Protein AF-A0A7X2BQW2-F1 (afdb_monomer_lite)

Foldseek 3Di:
DKDDDLDPCQLPPAQAPVLLVVLQVVCCVVVVVCPNDDFQWFDWFWDWDADPNFIFTATWFKAKAGCNLPQFLSLVRHDHRGIMIDTGQLQRQLVVCCVVVVAVDSLRSLVVVVVVVQVVLALSDPPDPDDDDQAQADAAPPQPPVDPDRPPRRDPRTDPVWHKGLFARRTHHHRDSRHDGHHNVGVVGDIAGEHQEPQRDPDADDPPRLNHRRNPGHTDDPVCSRPGPHDMWRNDSDNDTDD

Radius of gyration: 18.28 Å; chains: 1; bounding box: 50×40×47 Å

Secondary structure (DSSP, 8-state):
-EEEE--HHHHH--SSHHHHHHHHHHHHHH-GGGPSP-TTEE-EEEEEEEETTEEEEEEEEEEEEEGGGTTSTTGGGB-SSSEEEEEE-HHHHHHHHHHTTSSSSHHHHHHHHHHHHHHHS-STT-SSTTS--SSS--B-TT-----SS--TTSPSSB-TT---BSS-TTBSS-HHHHHS---TT-TTSPPB----S--S--PPPPTTSTTTTSSS-EEE-GGGTT------EE--SSSS-B-

Structure (mmCIF, N/CA/C/O backbone):
data_AF-A0A7X2BQW2-F1
#
_entry.id   AF-A0A7X2BQW2-F1
#
loop_
_atom_site.group_PDB
_atom_site.id
_atom_site.type_symbol
_atom_site.label_atom_id
_atom_site.label_alt_id
_atom_site.label_comp_id
_atom_site.label_asym_id
_atom_site.label_entity_id
_atom_site.label_seq_id
_atom_site.pdbx_PDB_ins_code
_atom_site.Cartn_x
_atom_site.Cartn_y
_atom_site.Cartn_z
_atom_site.occupancy
_atom_site.B_iso_or_equiv
_atom_site.auth_seq_id
_atom_site.auth_comp_id
_atom_site.auth_asym_id
_atom_site.auth_atom_id
_atom_site.pdbx_PDB_model_num
ATOM 1 N N . MET A 1 1 ? -1.895 -9.100 5.182 1.00 86.06 1 MET A N 1
ATOM 2 C CA . MET A 1 1 ? -1.854 -10.377 4.427 1.00 86.06 1 MET A CA 1
ATOM 3 C C . MET A 1 1 ? -0.733 -10.311 3.398 1.00 86.06 1 MET A C 1
ATOM 5 O O . MET A 1 1 ? -0.430 -9.216 2.946 1.00 86.06 1 MET A O 1
ATOM 9 N N . LEU A 1 2 ? -0.111 -11.441 3.049 1.00 90.12 2 LEU A N 1
ATOM 10 C CA . LEU A 1 2 ? 0.937 -11.516 2.026 1.00 90.12 2 LEU A CA 1
ATOM 11 C C . LEU A 1 2 ? 0.641 -12.671 1.060 1.00 90.12 2 LEU A C 1
ATOM 13 O O . LEU A 1 2 ? 0.401 -13.788 1.515 1.00 90.12 2 LEU A O 1
ATOM 17 N N . TYR A 1 3 ? 0.715 -12.420 -0.247 1.00 91.75 3 TYR A N 1
ATOM 18 C CA . TYR A 1 3 ? 0.723 -13.463 -1.276 1.00 91.75 3 TYR A CA 1
ATOM 19 C C . TYR A 1 3 ? 2.130 -13.602 -1.838 1.00 91.75 3 TYR A C 1
ATOM 21 O O . TYR A 1 3 ? 2.670 -12.635 -2.368 1.00 91.75 3 TYR A O 1
ATOM 29 N N . PHE A 1 4 ? 2.717 -14.793 -1.728 1.00 92.69 4 PHE A N 1
ATOM 30 C CA . PHE A 1 4 ? 4.066 -15.079 -2.212 1.00 92.69 4 PHE A CA 1
ATOM 31 C C . PHE A 1 4 ? 4.018 -15.804 -3.556 1.00 92.69 4 PHE A C 1
ATOM 33 O O . PHE A 1 4 ? 3.418 -16.871 -3.675 1.00 92.69 4 PHE A O 1
ATOM 40 N N . PHE A 1 5 ? 4.726 -15.269 -4.545 1.00 91.25 5 PHE A N 1
ATOM 41 C CA . PHE A 1 5 ? 4.897 -15.870 -5.863 1.00 91.25 5 PHE A CA 1
ATOM 42 C C . PHE A 1 5 ? 6.362 -16.254 -6.059 1.00 91.25 5 PHE A C 1
ATOM 44 O O . PHE A 1 5 ? 7.140 -15.540 -6.696 1.00 91.25 5 PHE A O 1
ATOM 51 N N . ASN A 1 6 ? 6.736 -17.409 -5.510 1.00 84.81 6 ASN A N 1
ATOM 52 C CA . ASN A 1 6 ? 8.063 -17.991 -5.702 1.00 84.81 6 ASN A CA 1
ATOM 53 C C . ASN A 1 6 ? 8.123 -18.747 -7.039 1.00 84.81 6 ASN A C 1
ATOM 55 O O . ASN A 1 6 ? 8.118 -19.976 -7.097 1.00 84.81 6 ASN A O 1
ATOM 59 N N . ILE A 1 7 ? 8.077 -17.989 -8.132 1.00 82.81 7 ILE A N 1
ATOM 60 C CA . ILE A 1 7 ? 8.086 -18.510 -9.498 1.00 82.81 7 ILE A CA 1
ATOM 61 C C . ILE A 1 7 ? 9.433 -18.153 -10.111 1.00 82.81 7 ILE A C 1
ATOM 63 O O . ILE A 1 7 ? 9.734 -16.973 -10.261 1.00 82.81 7 ILE A O 1
ATOM 67 N N . GLY A 1 8 ? 10.209 -19.157 -10.535 1.00 83.56 8 GLY A N 1
ATOM 68 C CA . GLY A 1 8 ? 11.558 -18.943 -11.080 1.00 83.56 8 GLY A CA 1
ATOM 69 C C . GLY A 1 8 ? 11.609 -17.895 -12.197 1.00 83.56 8 GLY A C 1
ATOM 70 O O . GLY A 1 8 ? 12.481 -17.039 -12.201 1.00 83.56 8 GLY A O 1
ATOM 71 N N . LYS A 1 9 ? 10.596 -17.866 -13.076 1.00 84.50 9 LYS A N 1
ATOM 72 C CA . LYS A 1 9 ? 10.492 -16.845 -14.131 1.00 84.50 9 LYS A CA 1
ATOM 73 C C . LYS A 1 9 ? 10.449 -15.409 -13.594 1.00 84.50 9 LYS A C 1
ATOM 75 O O . LYS A 1 9 ? 10.972 -14.531 -14.257 1.00 84.50 9 LYS A O 1
ATOM 80 N N . LEU A 1 10 ? 9.839 -15.156 -12.435 1.00 86.44 10 LEU A N 1
ATOM 81 C CA . LEU A 1 10 ? 9.737 -13.811 -11.846 1.00 86.44 10 LEU A CA 1
ATOM 82 C C . LEU A 1 10 ? 11.025 -13.343 -11.169 1.00 86.44 10 LEU A C 1
ATOM 84 O O . LEU A 1 10 ? 11.164 -12.153 -10.901 1.00 86.44 10 LEU A O 1
ATOM 88 N N . ILE A 1 11 ? 11.945 -14.264 -10.881 1.00 87.12 11 ILE A N 1
ATOM 89 C CA . ILE A 1 11 ? 13.248 -13.930 -10.303 1.00 87.12 11 ILE A CA 1
ATOM 90 C C . ILE A 1 11 ? 14.092 -13.189 -11.345 1.00 87.12 11 ILE A C 1
ATOM 92 O O . ILE A 1 11 ? 14.701 -12.170 -11.025 1.00 87.12 11 ILE A O 1
ATOM 96 N N . ASP A 1 12 ? 14.049 -13.661 -12.593 1.00 83.31 12 ASP A N 1
ATOM 97 C CA . ASP A 1 12 ? 14.925 -13.194 -13.671 1.00 83.31 12 ASP A CA 1
ATOM 98 C C . ASP A 1 12 ? 14.225 -12.284 -14.696 1.00 83.31 12 ASP A C 1
ATOM 100 O O . ASP A 1 12 ? 14.882 -11.781 -15.605 1.00 83.31 12 ASP A O 1
ATOM 104 N N . LEU A 1 13 ? 12.903 -12.077 -14.602 1.00 87.00 13 LEU A N 1
ATOM 105 C CA . LEU A 1 13 ? 12.141 -11.295 -15.586 1.00 87.00 13 LEU A CA 1
ATOM 106 C C . LEU A 1 13 ? 12.411 -9.790 -15.423 1.00 87.00 13 LEU A C 1
ATOM 108 O O . LEU A 1 13 ? 11.872 -9.184 -14.491 1.00 87.00 13 LEU A O 1
ATOM 112 N N . PRO A 1 14 ? 13.185 -9.147 -16.319 1.00 89.25 14 PRO A N 1
ATOM 113 C CA . PRO A 1 14 ? 13.490 -7.732 -16.177 1.00 89.25 14 PRO A CA 1
ATOM 114 C C . PRO A 1 14 ? 12.219 -6.878 -16.300 1.00 89.25 14 PRO A C 1
ATOM 116 O O . PRO A 1 14 ? 11.212 -7.336 -16.866 1.00 89.25 14 PRO A O 1
ATOM 119 N N . PRO A 1 15 ? 12.269 -5.618 -15.831 1.00 91.88 15 PRO A N 1
ATOM 120 C CA . PRO A 1 15 ? 11.246 -4.632 -16.142 1.00 91.88 15 PRO A CA 1
ATOM 121 C C . PRO A 1 15 ? 10.896 -4.651 -17.635 1.00 91.88 15 PRO A C 1
ATOM 123 O O . PRO A 1 15 ? 11.780 -4.553 -18.489 1.00 91.88 15 PRO A O 1
ATOM 126 N N . SER A 1 16 ? 9.621 -4.889 -17.940 1.00 94.50 16 SER A N 1
ATOM 127 C CA . SER A 1 16 ? 9.135 -5.142 -19.300 1.00 94.50 16 SER A CA 1
ATOM 128 C C . SER A 1 16 ? 7.611 -5.063 -19.374 1.00 94.50 16 SER A C 1
ATOM 130 O O . SER A 1 16 ? 6.922 -5.148 -18.356 1.00 94.50 16 SER A O 1
ATOM 132 N N . ASP A 1 17 ? 7.072 -4.982 -20.593 1.00 95.94 17 ASP A N 1
ATOM 133 C CA . ASP A 1 17 ? 5.627 -5.091 -20.832 1.00 95.94 17 ASP A CA 1
ATOM 134 C C . ASP A 1 17 ? 5.066 -6.402 -20.261 1.00 95.94 17 ASP A C 1
ATOM 136 O O . ASP A 1 17 ? 4.038 -6.408 -19.588 1.00 95.94 17 ASP A O 1
ATOM 140 N N . SER A 1 18 ? 5.792 -7.507 -20.452 1.00 94.06 18 SER A N 1
ATOM 141 C CA . SER A 1 18 ? 5.423 -8.820 -19.921 1.00 94.06 18 SER A CA 1
ATOM 142 C C . SER A 1 18 ? 5.321 -8.832 -18.396 1.00 94.06 18 SER A C 1
ATOM 144 O O . SER A 1 18 ? 4.433 -9.487 -17.858 1.00 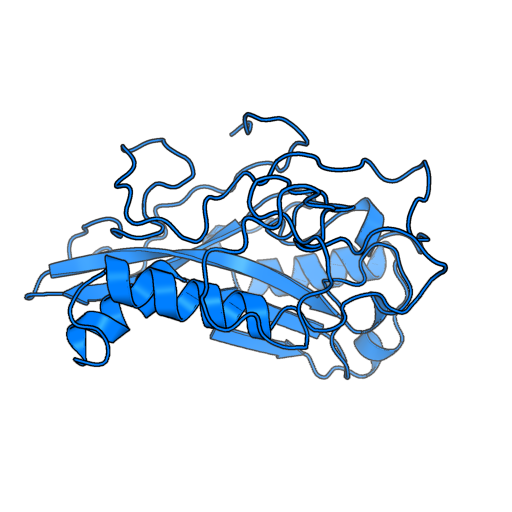94.06 18 SER A O 1
ATOM 146 N N . LEU A 1 19 ? 6.203 -8.118 -17.687 1.00 94.12 19 LEU A N 1
ATOM 147 C CA . LEU A 1 19 ? 6.150 -8.037 -16.225 1.00 94.12 19 LEU A CA 1
ATOM 148 C C . LEU A 1 19 ? 4.884 -7.308 -15.756 1.00 94.12 19 LEU A C 1
ATOM 150 O O . LEU A 1 19 ? 4.213 -7.784 -14.841 1.00 94.12 19 LEU A O 1
ATOM 154 N N . VAL A 1 20 ? 4.520 -6.207 -16.426 1.00 96.25 20 VAL A N 1
ATOM 155 C CA . VAL A 1 20 ? 3.273 -5.473 -16.152 1.00 96.25 20 VAL A CA 1
ATOM 156 C C . VAL A 1 20 ? 2.059 -6.376 -16.351 1.00 96.25 20 VAL A C 1
ATOM 158 O O . VAL A 1 20 ? 1.199 -6.444 -15.473 1.00 96.25 20 VAL A O 1
ATOM 161 N N . GLU A 1 21 ? 2.000 -7.112 -17.461 1.00 95.88 21 GLU A N 1
ATOM 162 C CA . GLU A 1 21 ? 0.877 -8.010 -17.744 1.00 95.88 21 GLU A CA 1
ATOM 163 C C . GLU A 1 21 ? 0.785 -9.164 -16.739 1.00 95.88 21 GLU A C 1
ATOM 165 O O . GLU A 1 21 ? -0.310 -9.525 -16.309 1.00 95.88 21 GLU A O 1
ATOM 170 N N . VAL A 1 22 ? 1.919 -9.704 -16.284 1.00 94.25 22 VAL A N 1
ATOM 171 C CA . VAL A 1 22 ? 1.931 -10.721 -15.224 1.00 94.25 22 VAL A CA 1
ATOM 172 C C . VAL A 1 22 ? 1.412 -10.152 -13.901 1.00 94.25 22 VAL A C 1
ATOM 174 O O . VAL A 1 22 ? 0.598 -10.797 -13.238 1.00 94.25 22 VAL A O 1
ATOM 177 N N . PHE A 1 23 ? 1.825 -8.942 -13.519 1.00 95.06 23 PHE A N 1
ATOM 178 C CA . PHE A 1 23 ? 1.347 -8.312 -12.283 1.00 95.06 23 PHE A CA 1
ATOM 179 C C . PHE A 1 23 ? -0.140 -7.966 -12.358 1.00 95.06 23 PHE A C 1
ATOM 181 O O . PHE A 1 23 ? -0.868 -8.199 -11.389 1.00 95.06 23 PHE A O 1
ATOM 188 N N . LYS A 1 24 ? -0.618 -7.487 -13.514 1.00 96.44 24 LYS A N 1
ATOM 189 C CA . LYS A 1 24 ? -2.051 -7.301 -13.777 1.00 96.44 24 LYS A CA 1
ATOM 190 C C . LYS A 1 24 ? -2.807 -8.619 -13.692 1.00 96.44 24 LYS A C 1
ATOM 192 O O . LYS A 1 24 ? -3.863 -8.667 -13.076 1.00 96.44 24 LYS A O 1
ATOM 197 N N . GLY A 1 25 ? -2.254 -9.689 -14.259 1.00 95.25 25 GLY A N 1
ATOM 198 C CA . GLY A 1 25 ? -2.820 -11.033 -14.204 1.00 95.25 25 GLY A CA 1
ATOM 199 C C . GLY A 1 25 ? -3.018 -11.523 -12.769 1.00 95.25 25 GLY A C 1
ATOM 200 O O . GLY A 1 25 ? -4.133 -11.886 -12.405 1.00 95.25 25 GLY A O 1
ATOM 201 N N . PHE A 1 26 ? -1.978 -11.469 -11.928 1.00 94.50 26 PHE A N 1
ATOM 202 C CA . PHE A 1 26 ? -2.108 -11.837 -10.511 1.00 94.50 26 PHE A CA 1
ATOM 203 C C . PHE A 1 26 ? -3.101 -10.949 -9.765 1.00 94.50 26 PHE A C 1
ATOM 205 O O . PHE A 1 26 ? -3.926 -11.457 -9.009 1.00 94.50 26 PHE A O 1
ATOM 212 N N . SER A 1 27 ? -3.051 -9.640 -10.006 1.00 95.25 27 SER A N 1
ATOM 213 C CA . SER A 1 27 ? -3.950 -8.684 -9.361 1.00 95.25 27 SER A CA 1
ATOM 214 C C . SER A 1 27 ? -5.410 -8.920 -9.756 1.00 95.25 27 SER A C 1
ATOM 216 O O . SER A 1 27 ? -6.259 -8.948 -8.882 1.00 95.25 27 SER A O 1
ATOM 218 N N . ASN A 1 28 ? -5.711 -9.186 -11.030 1.00 95.75 28 ASN A N 1
ATOM 219 C CA . ASN A 1 28 ? -7.069 -9.504 -11.492 1.00 95.75 28 ASN A CA 1
ATOM 220 C C . ASN A 1 28 ? -7.603 -10.820 -10.911 1.00 95.75 28 ASN A C 1
ATOM 222 O O . ASN A 1 28 ? -8.806 -10.956 -10.708 1.00 95.75 28 ASN A O 1
ATOM 226 N N . LEU A 1 29 ? -6.722 -11.801 -10.680 1.00 93.62 29 LEU A N 1
ATOM 227 C CA . LEU A 1 29 ? -7.102 -13.085 -10.088 1.00 93.62 29 LEU A CA 1
ATOM 228 C C . LEU A 1 29 ? -7.426 -12.962 -8.597 1.00 93.62 29 LEU A C 1
ATOM 230 O O . LEU A 1 29 ? -8.334 -13.635 -8.121 1.00 93.62 29 LEU A O 1
ATOM 234 N N . ILE A 1 30 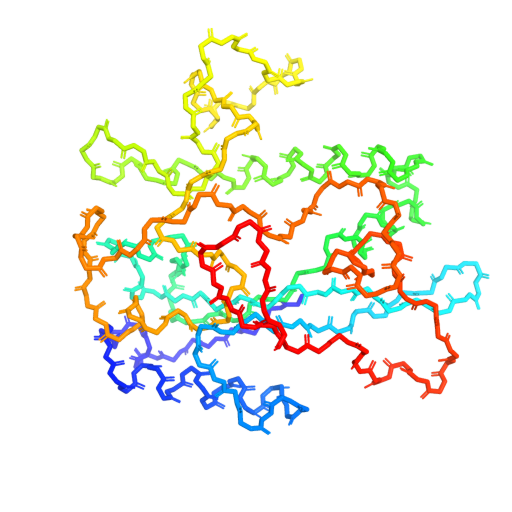? -6.667 -12.143 -7.867 1.00 92.31 30 ILE A N 1
ATOM 235 C CA . ILE A 1 30 ? -6.817 -11.992 -6.413 1.00 92.31 30 ILE A CA 1
ATOM 236 C C . ILE A 1 30 ? -7.878 -10.944 -6.075 1.00 92.31 30 ILE A C 1
ATOM 238 O O . ILE A 1 30 ? -8.675 -11.157 -5.169 1.00 92.31 30 ILE A O 1
ATOM 242 N N . PHE A 1 31 ? -7.903 -9.841 -6.818 1.00 91.62 31 PHE A N 1
ATOM 243 C CA . PHE A 1 31 ? -8.770 -8.687 -6.602 1.00 91.62 31 PHE A CA 1
ATOM 244 C C . PHE A 1 31 ? -9.820 -8.607 -7.708 1.00 91.62 31 PHE A C 1
ATOM 246 O O . PHE A 1 31 ? -9.855 -7.676 -8.515 1.00 91.62 31 PHE A O 1
ATOM 253 N N . ASN A 1 32 ? -10.658 -9.639 -7.778 1.00 89.06 32 ASN A N 1
ATOM 254 C CA . ASN A 1 32 ? -11.674 -9.783 -8.818 1.00 89.06 32 ASN A CA 1
ATOM 255 C C . ASN A 1 32 ? -12.669 -8.607 -8.856 1.00 89.06 32 ASN A C 1
ATOM 257 O O . ASN A 1 32 ? -13.130 -8.254 -9.938 1.00 89.06 32 ASN A O 1
ATOM 261 N N . GLU A 1 33 ? -12.954 -7.970 -7.717 1.00 89.44 33 GLU A N 1
ATOM 262 C CA . GLU A 1 33 ? -13.817 -6.781 -7.616 1.00 89.44 33 GLU A CA 1
ATOM 263 C C . GLU A 1 33 ? -13.266 -5.569 -8.379 1.00 89.44 33 GLU A C 1
ATOM 265 O O . GLU A 1 33 ? -14.022 -4.706 -8.823 1.00 89.44 33 GLU A O 1
ATOM 270 N N . TYR A 1 34 ? -11.948 -5.522 -8.570 1.00 91.06 34 TYR A N 1
ATOM 271 C CA . TYR A 1 34 ? -11.254 -4.450 -9.275 1.00 91.06 34 TYR A CA 1
ATOM 272 C C . TYR A 1 34 ? -10.850 -4.815 -10.698 1.00 91.06 34 TYR A C 1
ATOM 274 O O . TYR A 1 34 ? -10.283 -3.978 -11.404 1.00 91.06 34 TYR A O 1
ATOM 282 N N . ALA A 1 35 ? -11.114 -6.047 -11.133 1.00 92.25 35 ALA A N 1
ATOM 283 C CA . ALA A 1 35 ? -10.743 -6.484 -12.463 1.00 92.25 35 ALA A CA 1
ATOM 284 C C . ALA A 1 35 ? -11.589 -5.753 -13.535 1.00 92.25 35 ALA A C 1
ATOM 286 O O . ALA A 1 35 ? -12.818 -5.740 -13.444 1.00 92.25 35 ALA A O 1
ATOM 287 N N . PRO A 1 36 ? -10.972 -5.193 -14.595 1.00 95.31 36 PRO A N 1
ATOM 288 C CA . PRO A 1 36 ? -9.537 -5.186 -14.871 1.00 95.31 36 PRO A CA 1
ATOM 289 C C . PRO A 1 36 ? -8.777 -4.090 -14.104 1.00 95.31 36 PRO A C 1
ATOM 291 O O . PRO A 1 36 ? -9.104 -2.904 -14.194 1.00 95.31 36 PRO A O 1
ATOM 294 N N . VAL A 1 37 ? -7.681 -4.475 -13.442 1.00 95.38 37 VAL A N 1
ATOM 295 C CA . VAL A 1 37 ? -6.785 -3.522 -12.789 1.00 95.38 37 VAL A CA 1
ATOM 296 C C . VAL A 1 37 ? -5.978 -2.713 -13.807 1.00 95.38 37 VAL A C 1
ATOM 298 O O . VAL A 1 37 ? -5.567 -3.202 -14.866 1.00 95.38 37 VAL A O 1
ATOM 301 N N . ASN A 1 38 ? -5.695 -1.465 -13.452 1.00 95.56 38 ASN A N 1
ATOM 302 C CA . ASN A 1 38 ? -4.892 -0.536 -14.233 1.00 95.56 38 ASN A CA 1
ATOM 303 C C . ASN A 1 38 ? -3.579 -0.213 -13.516 1.00 95.56 38 ASN A C 1
ATOM 305 O O . ASN A 1 38 ? -3.445 -0.379 -12.304 1.00 95.56 38 ASN A O 1
ATOM 309 N N . THR A 1 39 ? -2.588 0.228 -14.285 1.00 94.31 39 THR A N 1
ATOM 310 C CA . THR A 1 39 ? -1.337 0.751 -13.731 1.00 94.31 39 THR A CA 1
ATOM 311 C C . THR A 1 39 ? -1.541 2.165 -13.200 1.00 94.31 39 THR A C 1
ATOM 313 O O . THR A 1 39 ? -2.494 2.842 -13.583 1.00 94.31 39 THR A O 1
ATOM 316 N N . ASP A 1 40 ? -0.646 2.610 -12.319 1.00 91.50 40 ASP A N 1
ATOM 317 C CA . ASP A 1 40 ? -0.692 3.945 -11.707 1.00 91.50 40 ASP A CA 1
ATOM 318 C C . ASP A 1 40 ? -1.998 4.228 -10.937 1.00 91.50 40 ASP A C 1
ATOM 320 O O . ASP A 1 40 ? -2.443 5.368 -10.808 1.00 91.50 40 ASP A O 1
ATOM 324 N N . VAL A 1 41 ? -2.620 3.172 -10.406 1.00 91.88 41 VAL A N 1
ATOM 325 C CA . VAL A 1 41 ? -3.822 3.231 -9.567 1.00 91.88 41 VAL A CA 1
ATOM 326 C C . VAL A 1 41 ? -3.514 2.649 -8.191 1.00 91.88 41 VAL A C 1
ATOM 328 O O . VAL A 1 41 ? -2.833 1.628 -8.055 1.00 91.88 41 VAL A O 1
ATOM 331 N N . ILE A 1 42 ? -4.007 3.333 -7.167 1.00 90.69 42 ILE A N 1
ATOM 332 C CA . ILE A 1 42 ? -4.016 2.907 -5.775 1.00 90.69 42 ILE A CA 1
ATOM 333 C C . ILE A 1 42 ? -5.266 2.052 -5.578 1.00 90.69 42 ILE A C 1
ATOM 335 O O . ILE A 1 42 ? -6.388 2.525 -5.765 1.00 90.69 42 ILE A O 1
ATOM 339 N N . TYR A 1 43 ? -5.051 0.795 -5.209 1.00 92.69 43 TYR A N 1
ATOM 340 C CA . TYR A 1 43 ? -6.105 -0.141 -4.833 1.00 92.69 43 TYR A CA 1
ATOM 341 C C . TYR A 1 43 ? -5.986 -0.442 -3.343 1.00 92.69 43 TYR A C 1
ATOM 343 O O . TYR A 1 43 ? -4.880 -0.495 -2.797 1.00 92.69 43 TYR A O 1
ATOM 351 N N . THR A 1 44 ? -7.122 -0.652 -2.689 1.00 93.25 44 THR A N 1
ATOM 352 C CA . THR A 1 44 ? -7.172 -0.940 -1.256 1.00 93.25 44 THR A CA 1
ATOM 353 C C . THR A 1 44 ? -8.103 -2.099 -0.984 1.00 93.25 44 THR A C 1
ATOM 355 O O . THR A 1 44 ? -9.167 -2.138 -1.569 1.00 93.25 44 THR A O 1
ATOM 358 N N . GLU A 1 45 ? -7.756 -2.996 -0.073 1.00 93.44 45 GLU A N 1
ATOM 359 C CA . GLU A 1 45 ? -8.682 -4.010 0.434 1.00 93.44 45 GLU A CA 1
ATOM 360 C C . GLU A 1 45 ? -9.459 -3.520 1.659 1.00 93.44 45 GLU A C 1
ATOM 362 O O . GLU A 1 45 ? -9.057 -2.564 2.331 1.00 93.44 45 GLU A O 1
ATOM 367 N N . ALA A 1 46 ? -10.549 -4.219 1.978 1.00 94.38 46 ALA A N 1
ATOM 368 C CA . ALA A 1 46 ? -11.294 -4.048 3.218 1.00 94.38 46 ALA A CA 1
ATOM 369 C C . ALA A 1 46 ? -10.902 -5.130 4.238 1.00 94.38 46 ALA A C 1
ATOM 371 O O . ALA A 1 46 ? -11.144 -6.319 4.044 1.00 94.38 46 ALA A O 1
ATOM 372 N N . ALA A 1 47 ? -10.289 -4.721 5.350 1.00 95.19 47 ALA A N 1
ATOM 373 C CA . ALA A 1 47 ? -9.901 -5.608 6.442 1.00 95.19 47 ALA A CA 1
ATOM 374 C C . ALA A 1 47 ? -10.936 -5.541 7.583 1.00 95.19 47 ALA A C 1
ATOM 376 O O . ALA A 1 47 ? -11.019 -4.511 8.259 1.00 95.19 47 ALA A O 1
ATOM 377 N N . PRO A 1 48 ? -11.717 -6.606 7.839 1.00 96.12 48 PRO A N 1
ATOM 378 C CA . PRO A 1 48 ? -12.727 -6.595 8.890 1.00 96.12 48 PRO A CA 1
ATOM 379 C C . PRO A 1 48 ? -12.110 -6.710 10.291 1.00 96.12 48 PRO A C 1
ATOM 381 O O . PRO A 1 48 ? -11.207 -7.516 10.532 1.00 96.12 48 PRO A O 1
ATOM 384 N N . LEU A 1 49 ? -12.641 -5.943 11.242 1.00 95.88 49 LEU A N 1
ATOM 385 C CA . LEU A 1 49 ? -12.364 -6.064 12.673 1.00 95.88 49 LEU A CA 1
ATOM 386 C C . LEU A 1 49 ? -13.657 -5.860 13.462 1.00 95.88 49 LEU A C 1
ATOM 388 O O . LEU A 1 49 ? -14.408 -4.923 13.199 1.00 95.88 49 LEU A O 1
ATOM 392 N N . ILE A 1 50 ? -13.903 -6.723 14.446 1.00 94.88 50 ILE A N 1
ATOM 393 C CA . ILE A 1 50 ? -15.012 -6.549 15.386 1.00 94.88 50 ILE A CA 1
ATOM 394 C C . ILE A 1 50 ? -14.488 -5.825 16.626 1.00 94.88 50 ILE A C 1
ATOM 396 O O . ILE A 1 50 ? -13.522 -6.277 17.245 1.00 94.88 50 ILE A O 1
ATOM 400 N N . GLN A 1 51 ? -15.137 -4.724 16.996 1.00 91.19 51 GLN A N 1
ATOM 401 C CA . GLN A 1 51 ? -14.855 -3.956 18.209 1.00 91.19 51 GLN A CA 1
ATOM 402 C C . GLN A 1 51 ? -16.163 -3.693 18.947 1.00 91.19 51 GLN A C 1
ATOM 404 O O . GLN A 1 51 ? -17.125 -3.222 18.343 1.00 91.19 51 GLN A O 1
ATOM 409 N N . ASP A 1 52 ? -16.224 -4.045 20.232 1.00 89.44 52 ASP A N 1
ATOM 410 C CA . ASP A 1 52 ? -17.418 -3.877 21.076 1.00 89.44 52 ASP A CA 1
ATOM 411 C C . ASP A 1 52 ? -18.716 -4.404 20.430 1.00 89.44 52 ASP A C 1
ATOM 413 O O . ASP A 1 52 ? -19.786 -3.801 20.520 1.00 89.44 52 ASP A O 1
ATOM 417 N N . GLY A 1 53 ? -18.611 -5.537 19.725 1.00 91.12 53 GLY A N 1
ATOM 418 C CA . GLY A 1 53 ? -19.731 -6.179 19.032 1.00 91.12 53 GLY A CA 1
ATOM 419 C C . GLY A 1 53 ? -20.158 -5.516 17.717 1.00 91.12 53 GLY A C 1
ATOM 420 O O . GLY A 1 53 ? -21.144 -5.948 17.131 1.00 91.12 53 GLY A O 1
ATOM 421 N N . LYS A 1 54 ? -19.435 -4.499 17.234 1.00 94.56 54 LYS A N 1
ATOM 422 C CA . LYS A 1 54 ? -19.672 -3.839 15.942 1.00 94.56 54 LYS A CA 1
ATOM 423 C C . LYS A 1 54 ? -18.596 -4.216 14.934 1.00 94.56 54 LYS A C 1
ATOM 425 O O . LYS A 1 54 ? -17.422 -4.309 15.289 1.00 94.56 54 LYS A O 1
ATOM 430 N N . LEU A 1 55 ? -18.993 -4.415 13.680 1.00 96.44 55 LEU A N 1
ATOM 431 C CA . LEU A 1 55 ? -18.078 -4.690 12.579 1.00 96.44 55 LEU A CA 1
ATOM 432 C C . LEU A 1 55 ? -17.600 -3.384 11.933 1.00 96.44 55 LEU A C 1
ATOM 434 O O . LEU A 1 55 ? -18.398 -2.525 11.555 1.00 96.44 55 LEU A O 1
ATOM 438 N N . PHE A 1 56 ? -16.288 -3.275 11.763 1.00 96.50 56 PHE A N 1
ATOM 439 C CA . PHE A 1 56 ? -15.633 -2.191 11.047 1.00 96.50 56 PHE A CA 1
ATOM 440 C C . PHE A 1 56 ? -14.785 -2.755 9.911 1.00 96.50 56 PHE A C 1
ATOM 442 O O . PHE A 1 56 ? -14.057 -3.731 10.095 1.00 96.50 56 PHE A O 1
ATOM 449 N N . LEU A 1 57 ? -14.847 -2.114 8.747 1.00 96.50 57 LEU A N 1
ATOM 450 C CA . LEU A 1 57 ? -13.969 -2.392 7.614 1.00 96.50 57 LEU A CA 1
ATOM 451 C C . LEU A 1 57 ? -12.862 -1.349 7.557 1.00 96.50 57 LEU A C 1
ATOM 453 O O . LEU A 1 57 ? -13.118 -0.166 7.345 1.00 96.50 57 LEU A O 1
ATOM 457 N N . TYR A 1 58 ? -11.624 -1.779 7.741 1.00 95.19 58 TYR A N 1
ATOM 458 C CA . TYR A 1 58 ? -10.463 -0.908 7.663 1.00 95.19 58 TYR A CA 1
ATOM 459 C C . TYR A 1 58 ? -9.881 -0.920 6.263 1.00 95.19 58 TYR A C 1
ATOM 461 O O . TYR A 1 58 ? -9.715 -1.978 5.656 1.00 95.19 58 TYR A O 1
ATOM 469 N N . LYS A 1 59 ? -9.514 0.260 5.772 1.00 93.56 59 LYS A N 1
ATOM 470 C CA . LYS A 1 59 ? -8.800 0.398 4.509 1.00 93.56 59 LYS A CA 1
ATOM 471 C C . LYS A 1 59 ? -7.421 -0.250 4.637 1.00 93.56 59 LYS A C 1
ATOM 473 O O . LYS A 1 59 ? -6.704 -0.046 5.623 1.00 93.56 59 LYS A O 1
ATOM 478 N N . ALA A 1 60 ? -7.065 -1.069 3.658 1.00 92.69 60 ALA A N 1
ATOM 479 C CA . ALA A 1 60 ? -5.809 -1.798 3.621 1.00 92.69 60 ALA A CA 1
ATOM 480 C C . ALA A 1 60 ? -5.082 -1.507 2.306 1.00 92.69 60 ALA A C 1
ATOM 482 O O . ALA A 1 60 ? -5.563 -1.880 1.242 1.00 92.69 60 ALA A O 1
ATOM 483 N N . GLY A 1 61 ? -3.927 -0.846 2.363 1.00 90.50 61 GLY A N 1
ATOM 484 C CA . GLY A 1 61 ? -3.123 -0.566 1.173 1.00 90.50 61 GLY A CA 1
ATOM 485 C C . GLY A 1 61 ? -2.603 -1.855 0.541 1.00 90.50 61 GLY A C 1
ATOM 486 O O . GLY A 1 61 ? -2.181 -2.766 1.259 1.00 90.50 61 GLY A O 1
ATOM 487 N N . ILE A 1 62 ? -2.642 -1.931 -0.791 1.00 91.88 62 ILE A N 1
ATOM 488 C CA . ILE A 1 62 ? -2.140 -3.071 -1.559 1.00 91.88 62 ILE A CA 1
ATOM 489 C C . ILE A 1 62 ? -0.890 -2.637 -2.325 1.00 91.88 62 ILE A C 1
ATOM 491 O O . ILE A 1 62 ? -0.934 -1.733 -3.156 1.00 91.88 62 ILE A O 1
ATOM 495 N N . ASN A 1 63 ? 0.228 -3.319 -2.096 1.00 88.25 63 ASN A N 1
ATOM 496 C CA . ASN A 1 63 ? 1.502 -3.005 -2.734 1.00 88.25 63 ASN A CA 1
ATOM 497 C C . ASN A 1 63 ? 2.106 -4.259 -3.365 1.00 88.25 63 ASN A C 1
ATOM 499 O O . ASN A 1 63 ? 2.131 -5.329 -2.754 1.00 88.25 63 ASN A O 1
ATOM 503 N N . PHE A 1 64 ? 2.660 -4.110 -4.564 1.00 91.44 64 PHE A N 1
ATOM 504 C CA . PHE A 1 64 ? 3.397 -5.172 -5.239 1.00 91.44 64 PHE A CA 1
ATOM 505 C C . PHE A 1 64 ? 4.906 -4.998 -5.017 1.00 91.44 64 PHE A C 1
ATOM 507 O O . PHE A 1 64 ? 5.443 -3.926 -5.288 1.00 91.44 64 PHE A O 1
ATOM 514 N N . PHE A 1 65 ? 5.587 -6.047 -4.562 1.00 90.94 65 PHE A N 1
ATOM 515 C CA . PHE A 1 65 ? 7.036 -6.131 -4.365 1.00 90.94 65 PHE A CA 1
ATOM 516 C C . PHE A 1 65 ? 7.626 -7.207 -5.279 1.00 90.94 65 PHE A C 1
ATOM 518 O O . PHE A 1 65 ? 6.990 -8.232 -5.517 1.00 90.94 65 PHE A O 1
ATOM 525 N N . HIS A 1 66 ? 8.837 -7.007 -5.795 1.00 91.75 66 HIS A N 1
ATOM 526 C CA . HIS A 1 66 ? 9.472 -7.957 -6.709 1.00 91.75 66 HIS A CA 1
ATOM 527 C C . HIS A 1 66 ? 11.003 -7.868 -6.722 1.00 91.75 66 HIS A C 1
ATOM 529 O O . HIS A 1 66 ? 11.595 -6.826 -6.441 1.00 91.75 66 HIS A O 1
ATOM 535 N N . THR A 1 67 ? 11.663 -8.972 -7.074 1.00 89.94 67 THR A N 1
ATOM 536 C CA . THR A 1 67 ? 13.133 -9.072 -7.124 1.00 89.94 67 THR A CA 1
ATOM 537 C C . THR A 1 67 ? 13.746 -8.107 -8.123 1.00 89.94 67 THR A C 1
ATOM 539 O O . THR A 1 67 ? 14.768 -7.487 -7.835 1.00 89.94 67 THR A O 1
ATOM 542 N N . THR A 1 68 ? 13.087 -7.894 -9.256 1.00 87.81 68 THR A N 1
ATOM 543 C CA . THR A 1 68 ? 13.634 -7.082 -10.350 1.00 87.81 68 THR A CA 1
ATOM 544 C C . THR A 1 68 ? 13.587 -5.576 -10.093 1.00 87.81 68 THR A C 1
ATOM 546 O O . THR A 1 68 ? 14.121 -4.804 -10.880 1.00 87.81 68 THR A O 1
ATOM 549 N N . ALA A 1 69 ? 13.023 -5.148 -8.958 1.00 87.19 69 ALA A N 1
ATOM 550 C CA . ALA A 1 69 ? 13.127 -3.773 -8.481 1.00 87.19 69 ALA A CA 1
ATOM 551 C C . ALA A 1 69 ? 14.524 -3.455 -7.910 1.00 87.19 69 ALA A C 1
ATOM 553 O O . ALA A 1 69 ? 14.884 -2.288 -7.734 1.00 87.19 69 ALA A O 1
ATOM 554 N N . HIS A 1 70 ? 15.319 -4.480 -7.589 1.00 83.94 70 HIS A N 1
ATOM 555 C CA . HIS A 1 70 ? 16.653 -4.317 -7.027 1.00 83.94 70 HIS A CA 1
ATOM 556 C C . HIS A 1 70 ? 17.576 -3.524 -7.966 1.00 83.94 70 HIS A C 1
ATOM 558 O O . HIS A 1 70 ? 17.597 -3.764 -9.167 1.00 83.94 70 HIS A O 1
ATOM 564 N N . HIS A 1 71 ? 18.339 -2.577 -7.406 1.00 78.19 71 HIS A N 1
ATOM 565 C CA . HIS A 1 71 ? 19.215 -1.658 -8.148 1.00 78.19 71 HIS A CA 1
ATOM 566 C C . HIS A 1 71 ? 18.523 -0.768 -9.198 1.00 78.19 71 HIS A C 1
ATOM 568 O O . HIS A 1 71 ? 19.204 -0.183 -10.032 1.00 78.19 71 HIS A O 1
ATOM 574 N N . THR A 1 72 ? 17.201 -0.597 -9.126 1.00 82.50 72 THR A N 1
ATOM 575 C CA . THR A 1 72 ? 16.454 0.341 -9.978 1.00 82.50 72 THR A CA 1
ATOM 576 C C . THR A 1 72 ? 15.907 1.515 -9.165 1.00 82.50 72 THR A C 1
ATOM 578 O O . THR A 1 72 ? 15.908 1.508 -7.931 1.00 82.50 72 THR A O 1
ATOM 581 N N . ALA A 1 73 ? 15.335 2.510 -9.835 1.00 81.06 73 ALA A N 1
ATOM 582 C CA . ALA A 1 73 ? 14.574 3.571 -9.184 1.00 81.06 73 ALA A CA 1
ATOM 583 C C . ALA A 1 73 ? 13.361 3.068 -8.378 1.00 81.06 73 ALA A C 1
ATOM 585 O O . ALA A 1 73 ? 12.886 3.791 -7.504 1.00 81.06 73 ALA A O 1
ATOM 586 N N . ASN A 1 74 ? 12.903 1.834 -8.629 1.00 82.75 74 ASN A N 1
ATOM 587 C CA . ASN A 1 74 ? 11.807 1.165 -7.929 1.00 82.75 74 ASN A CA 1
ATOM 588 C C . ASN A 1 74 ? 12.261 0.388 -6.674 1.00 82.75 74 ASN A C 1
ATOM 590 O O . ASN A 1 74 ? 11.519 -0.434 -6.142 1.00 82.75 74 ASN A O 1
ATOM 594 N N . HIS A 1 75 ? 13.496 0.592 -6.209 1.00 79.31 75 HIS A N 1
ATOM 595 C CA . HIS A 1 75 ? 14.129 -0.233 -5.174 1.00 79.31 75 HIS A CA 1
ATOM 596 C C . HIS A 1 75 ? 13.364 -0.359 -3.849 1.00 79.31 75 HIS A C 1
ATOM 598 O O . HIS A 1 75 ? 13.615 -1.325 -3.126 1.00 79.31 75 HIS A O 1
ATOM 604 N N . ASP A 1 76 ? 12.438 0.540 -3.512 1.00 77.50 76 ASP A N 1
ATOM 605 C CA . ASP A 1 76 ? 11.568 0.396 -2.333 1.00 77.50 76 ASP A CA 1
ATOM 606 C C . ASP A 1 76 ? 10.643 -0.823 -2.420 1.00 77.50 76 ASP A C 1
ATOM 608 O O . ASP A 1 76 ? 10.233 -1.366 -1.398 1.00 77.50 76 ASP A O 1
ATOM 612 N N . ARG A 1 77 ? 10.379 -1.315 -3.635 1.00 84.69 77 ARG A N 1
ATOM 613 C CA . ARG A 1 77 ? 9.576 -2.515 -3.893 1.00 84.69 77 ARG A CA 1
ATOM 614 C C . ARG A 1 77 ? 10.399 -3.797 -3.967 1.00 84.69 77 ARG A C 1
ATOM 616 O O . ARG A 1 77 ? 9.873 -4.845 -4.332 1.00 84.69 77 ARG A O 1
ATOM 623 N N . ARG A 1 78 ? 11.696 -3.751 -3.654 1.00 85.44 78 ARG A N 1
ATOM 624 C CA . ARG A 1 78 ? 12.572 -4.923 -3.787 1.00 85.44 78 ARG A CA 1
ATOM 625 C C . ARG A 1 78 ? 12.230 -6.006 -2.765 1.00 85.44 78 ARG A C 1
ATOM 627 O O . ARG A 1 78 ? 12.107 -5.734 -1.574 1.00 85.44 78 ARG A O 1
ATOM 634 N N . VAL A 1 79 ? 12.188 -7.253 -3.222 1.00 86.81 79 VAL A N 1
ATOM 635 C CA . VAL A 1 79 ? 12.124 -8.429 -2.345 1.00 86.81 79 VAL A CA 1
ATOM 636 C C . VAL A 1 79 ? 12.824 -9.618 -3.006 1.00 86.81 79 VAL A C 1
ATOM 638 O O . VAL A 1 79 ? 12.703 -9.771 -4.220 1.00 86.81 79 VAL A O 1
ATOM 641 N N . PRO A 1 80 ? 13.599 -10.447 -2.285 1.00 84.94 80 PRO A N 1
ATOM 642 C CA . PRO A 1 80 ? 14.286 -11.577 -2.904 1.00 84.94 80 PRO A CA 1
ATOM 643 C C . PRO A 1 80 ? 13.317 -12.714 -3.269 1.00 84.94 80 PRO A C 1
ATOM 645 O O . PRO A 1 80 ? 12.322 -12.931 -2.581 1.00 84.94 80 PRO A O 1
ATOM 648 N N . GLY A 1 81 ? 13.653 -13.4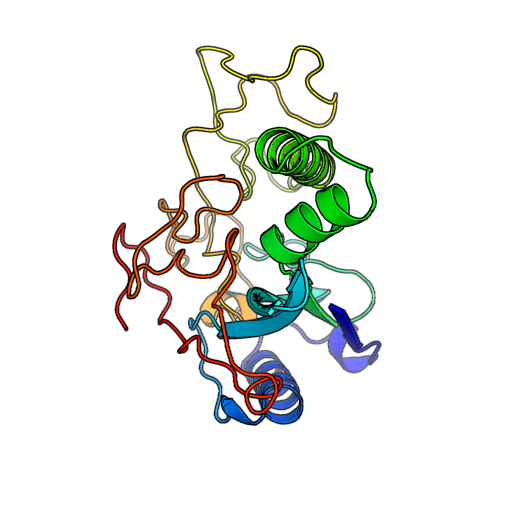85 -4.308 1.00 86.38 81 GLY A N 1
ATOM 649 C CA . GLY A 1 81 ? 13.009 -14.773 -4.599 1.00 86.38 81 GLY A CA 1
ATOM 650 C C . GLY A 1 81 ? 11.670 -14.716 -5.343 1.00 86.38 81 GLY A C 1
ATOM 651 O O . GLY A 1 81 ? 10.863 -15.628 -5.193 1.00 86.38 81 GLY A O 1
ATOM 652 N N . GLY A 1 82 ? 11.420 -13.679 -6.146 1.00 91.50 82 GLY A N 1
ATOM 653 C CA . GLY A 1 82 ? 10.244 -13.574 -7.011 1.00 91.50 82 GLY A CA 1
ATOM 654 C C . GLY A 1 82 ? 9.429 -12.319 -6.728 1.00 91.50 82 GLY A C 1
ATOM 655 O O . GLY A 1 82 ? 9.952 -11.209 -6.811 1.00 91.50 82 GLY A O 1
ATOM 656 N N . ALA A 1 83 ? 8.142 -12.491 -6.427 1.00 92.69 83 ALA A N 1
ATOM 657 C CA . ALA A 1 83 ? 7.205 -11.395 -6.201 1.00 92.69 83 ALA A CA 1
ATOM 658 C C . ALA A 1 83 ? 6.312 -11.621 -4.980 1.00 92.69 83 ALA A C 1
ATOM 660 O O . ALA A 1 83 ? 5.989 -12.760 -4.643 1.00 92.69 83 ALA A O 1
ATOM 661 N N . ILE A 1 84 ? 5.877 -10.530 -4.350 1.00 93.50 84 ILE A N 1
ATOM 662 C CA . ILE A 1 84 ? 4.939 -10.528 -3.229 1.00 93.50 84 ILE A CA 1
ATOM 663 C C . ILE A 1 84 ? 3.885 -9.445 -3.436 1.00 93.50 84 ILE A C 1
ATOM 665 O O . ILE A 1 84 ? 4.222 -8.306 -3.742 1.00 93.50 84 ILE A O 1
ATOM 669 N N . ILE A 1 85 ? 2.619 -9.774 -3.188 1.00 93.56 85 ILE A N 1
ATOM 670 C CA . ILE A 1 85 ? 1.598 -8.758 -2.914 1.00 93.56 85 ILE A CA 1
ATOM 671 C C . ILE A 1 85 ? 1.468 -8.625 -1.402 1.00 93.56 85 ILE A C 1
ATOM 673 O O . ILE A 1 85 ? 1.178 -9.603 -0.711 1.00 93.56 85 ILE A O 1
ATOM 677 N N . SER A 1 86 ? 1.678 -7.413 -0.902 1.00 91.81 86 SER A N 1
ATOM 678 C CA . SER A 1 86 ? 1.433 -7.046 0.486 1.00 91.81 86 SER A CA 1
ATOM 679 C C . SER A 1 86 ? 0.111 -6.315 0.602 1.00 91.81 86 SER A C 1
ATOM 681 O O . SER A 1 86 ? -0.155 -5.401 -0.172 1.00 91.81 86 SER A O 1
ATOM 683 N N . ILE A 1 87 ? -0.694 -6.707 1.585 1.00 92.94 87 ILE A N 1
ATOM 684 C CA . ILE A 1 87 ? -1.922 -6.014 1.965 1.00 92.94 87 ILE A CA 1
ATOM 685 C C . ILE A 1 87 ? -1.783 -5.596 3.418 1.00 92.94 87 ILE A C 1
ATOM 687 O O . ILE A 1 87 ? -1.752 -6.453 4.313 1.00 92.94 87 ILE A O 1
ATOM 691 N N . ASN A 1 88 ? -1.674 -4.292 3.641 1.00 89.62 88 ASN A N 1
ATOM 692 C CA . ASN A 1 88 ? -1.354 -3.715 4.936 1.00 89.62 88 ASN A CA 1
ATOM 693 C C . ASN A 1 88 ? -2.458 -2.764 5.406 1.00 89.62 88 ASN A C 1
ATOM 695 O O . ASN A 1 88 ? -2.714 -1.740 4.779 1.00 89.62 88 ASN A O 1
ATOM 699 N N . SER A 1 89 ? -3.078 -3.086 6.542 1.00 92.44 89 SER A N 1
ATOM 700 C CA . SER A 1 89 ? -4.035 -2.208 7.215 1.00 92.44 89 SER A CA 1
ATOM 701 C C . SER A 1 89 ? -3.476 -1.776 8.565 1.00 92.44 89 SER A C 1
ATOM 703 O O . SER A 1 89 ? -3.585 -2.477 9.572 1.00 92.44 89 SER A O 1
ATOM 705 N N . VAL A 1 90 ? -2.834 -0.610 8.568 1.00 90.06 90 VAL A N 1
ATOM 706 C CA . VAL A 1 90 ? -2.173 -0.053 9.755 1.00 90.06 90 VAL A CA 1
ATOM 707 C C . VAL A 1 90 ? -3.164 0.272 10.869 1.00 90.06 90 VAL A C 1
ATOM 709 O O . VAL A 1 90 ? -2.888 -0.023 12.028 1.00 90.06 90 VAL A O 1
ATOM 712 N N . GLY A 1 91 ? -4.342 0.803 10.535 1.00 93.06 91 GLY A N 1
ATOM 713 C CA . GLY A 1 91 ? -5.363 1.099 11.531 1.00 93.06 91 GLY A CA 1
ATOM 714 C C . GLY A 1 91 ? -6.046 -0.137 12.082 1.00 93.06 91 GLY A C 1
ATOM 715 O O . GLY A 1 91 ? -6.315 -0.175 13.280 1.00 93.06 91 GLY A O 1
ATOM 716 N N . HIS A 1 92 ? -6.258 -1.170 11.258 1.00 94.94 92 HIS A N 1
ATOM 717 C CA . HIS A 1 92 ? -6.726 -2.472 11.746 1.00 94.94 92 HIS A CA 1
ATOM 718 C C . HIS A 1 92 ? -5.766 -3.019 12.799 1.00 94.94 92 HIS A C 1
ATOM 720 O O . HIS A 1 92 ? -6.179 -3.353 13.907 1.00 94.94 92 HIS A O 1
ATOM 726 N N . TYR A 1 93 ? -4.468 -3.022 12.483 1.00 94.56 93 TYR A N 1
ATOM 727 C CA . TYR A 1 93 ? -3.439 -3.474 13.409 1.00 94.56 93 TYR A CA 1
ATOM 728 C C . TYR A 1 93 ? -3.398 -2.622 14.687 1.00 94.56 93 TYR A C 1
ATOM 730 O O . TYR A 1 93 ? -3.369 -3.186 15.779 1.00 94.56 93 TYR A O 1
ATOM 738 N N . ALA A 1 94 ? -3.474 -1.290 14.573 1.00 94.69 94 ALA A N 1
ATOM 739 C CA . ALA A 1 94 ? -3.495 -0.373 15.716 1.00 94.69 94 ALA A CA 1
ATOM 740 C C . ALA A 1 94 ? -4.672 -0.650 16.661 1.00 94.69 94 ALA A C 1
ATOM 742 O O . ALA A 1 94 ? -4.493 -0.804 17.866 1.00 94.69 94 ALA A O 1
ATOM 743 N N . ASN A 1 95 ? -5.872 -0.777 16.102 1.00 95.38 95 ASN A N 1
ATOM 744 C CA . ASN A 1 95 ? -7.083 -1.059 16.863 1.00 95.38 95 ASN A CA 1
ATOM 745 C C . ASN A 1 95 ? -7.057 -2.455 17.484 1.00 95.38 95 ASN A C 1
ATOM 747 O O . ASN A 1 95 ? -7.448 -2.635 18.634 1.00 95.38 95 ASN A O 1
ATOM 751 N N . ASN A 1 96 ? -6.524 -3.443 16.765 1.00 95.69 96 ASN A N 1
ATOM 752 C CA . ASN A 1 96 ? -6.336 -4.770 17.324 1.00 95.69 96 ASN A CA 1
ATOM 753 C C . ASN A 1 96 ? -5.305 -4.770 18.470 1.00 95.69 96 ASN A C 1
ATOM 755 O O . ASN A 1 96 ? -5.499 -5.487 19.445 1.00 95.69 96 ASN A O 1
ATOM 759 N N . MET A 1 97 ? -4.245 -3.949 18.416 1.00 95.69 97 MET A N 1
ATOM 760 C CA . MET A 1 97 ? -3.316 -3.795 19.546 1.00 95.69 97 MET A CA 1
ATOM 761 C C . MET A 1 97 ? -4.027 -3.289 20.805 1.00 95.69 97 MET A C 1
ATOM 763 O O . MET A 1 97 ? -3.785 -3.832 21.881 1.00 95.69 97 MET A O 1
ATOM 767 N N . VAL A 1 98 ? -4.917 -2.301 20.671 1.00 95.69 98 VAL A N 1
ATOM 768 C CA . VAL A 1 98 ? -5.723 -1.790 21.793 1.00 95.69 98 VAL A CA 1
ATOM 769 C C . VAL A 1 98 ? -6.661 -2.877 22.320 1.00 95.69 98 VAL A C 1
ATOM 771 O O . VAL A 1 98 ? -6.646 -3.176 23.510 1.00 95.69 98 VAL A O 1
ATOM 774 N N . ASN A 1 99 ? -7.402 -3.552 21.435 1.00 94.56 99 ASN A N 1
ATOM 775 C CA . ASN A 1 99 ? -8.340 -4.617 21.815 1.00 94.56 99 ASN A CA 1
ATOM 776 C C . ASN A 1 99 ? -7.675 -5.771 22.582 1.00 94.56 99 ASN A C 1
ATOM 778 O O . ASN A 1 99 ? -8.295 -6.382 23.448 1.00 94.56 99 ASN A O 1
ATOM 782 N N . GLN A 1 100 ? -6.426 -6.097 22.240 1.00 95.44 100 GLN A N 1
ATOM 783 C CA . GLN A 1 100 ? -5.657 -7.164 22.885 1.00 95.44 100 GLN A CA 1
ATOM 784 C C . GLN A 1 100 ? -4.872 -6.680 24.120 1.00 95.44 100 GLN A C 1
ATOM 786 O O . GLN A 1 100 ? -4.167 -7.473 24.741 1.00 95.44 100 GLN A O 1
ATOM 791 N N . GLY A 1 101 ? -4.962 -5.394 24.481 1.00 95.75 101 GLY A N 1
ATOM 792 C CA . GLY A 1 101 ? -4.256 -4.814 25.628 1.00 95.75 101 GLY A CA 1
ATOM 793 C C . GLY A 1 101 ? -2.750 -4.612 25.418 1.00 95.75 101 GLY A C 1
ATOM 794 O O . GLY A 1 101 ? -2.011 -4.476 26.390 1.00 95.75 101 GLY A O 1
ATOM 795 N N . PHE A 1 102 ? -2.272 -4.595 24.168 1.00 95.94 102 PHE A N 1
ATOM 796 C CA . PHE A 1 102 ? -0.874 -4.281 23.831 1.00 95.94 102 PHE A CA 1
ATOM 797 C C . PHE A 1 102 ? -0.586 -2.774 23.757 1.00 95.94 102 PHE A C 1
ATOM 799 O O . PHE A 1 102 ? 0.577 -2.378 23.685 1.00 95.94 102 PHE A O 1
ATOM 806 N N . ALA A 1 103 ? -1.628 -1.945 23.744 1.00 95.81 103 ALA A N 1
ATOM 807 C CA . ALA A 1 103 ? -1.569 -0.493 23.863 1.00 95.81 103 ALA A CA 1
ATOM 808 C C . ALA A 1 103 ? -2.772 -0.022 24.693 1.00 95.81 103 ALA A C 1
ATOM 810 O O . ALA A 1 103 ? -3.837 -0.635 24.617 1.00 95.81 103 ALA A O 1
ATOM 811 N N . ASN A 1 104 ? -2.613 1.048 25.474 1.00 95.38 104 ASN A N 1
ATOM 812 C CA . ASN A 1 104 ? -3.695 1.576 26.311 1.00 95.38 104 ASN A CA 1
ATOM 813 C C . ASN A 1 104 ? -4.772 2.281 25.477 1.00 95.38 104 ASN A C 1
ATOM 815 O O . ASN A 1 104 ? -5.951 2.242 25.819 1.00 95.38 104 ASN A O 1
ATOM 819 N N . ASP A 1 105 ? -4.359 2.926 24.388 1.00 94.75 105 ASP A N 1
ATOM 820 C CA . ASP A 1 105 ? -5.222 3.674 23.484 1.00 94.75 105 ASP A CA 1
ATOM 821 C C . ASP A 1 105 ? -4.646 3.716 22.058 1.00 94.75 105 ASP A C 1
ATOM 823 O O . ASP A 1 105 ? -3.551 3.211 21.770 1.00 94.75 105 ASP A O 1
ATOM 827 N N . LEU A 1 106 ? -5.420 4.300 21.137 1.00 92.12 106 LEU A N 1
ATOM 828 C CA . LEU A 1 106 ? -5.035 4.399 19.734 1.00 92.12 106 LEU A CA 1
ATOM 829 C C . LEU A 1 106 ? -3.809 5.305 19.539 1.00 92.12 106 LEU A C 1
ATOM 831 O O . LEU A 1 106 ? -2.982 5.003 18.684 1.00 92.12 106 LEU A O 1
ATOM 835 N N . ASP A 1 107 ? -3.647 6.365 20.336 1.00 91.81 107 ASP A N 1
ATOM 836 C CA . ASP A 1 107 ? -2.490 7.266 20.240 1.00 91.81 107 ASP A CA 1
ATOM 837 C C . ASP A 1 107 ? -1.184 6.523 20.563 1.00 91.81 107 ASP A C 1
ATOM 839 O O . ASP A 1 107 ? -0.176 6.675 19.864 1.00 91.81 107 ASP A O 1
ATOM 843 N N . GLU A 1 108 ? -1.185 5.687 21.601 1.00 92.25 108 GLU A N 1
ATOM 844 C CA . GLU A 1 108 ? -0.061 4.815 21.931 1.00 92.25 108 GLU A CA 1
ATOM 845 C C . GLU A 1 108 ? 0.181 3.768 20.837 1.00 92.25 108 GLU A C 1
ATOM 847 O O . GLU A 1 108 ? 1.329 3.554 20.427 1.00 92.25 108 GLU A O 1
ATOM 852 N N . ALA A 1 109 ? -0.880 3.143 20.317 1.00 93.31 109 ALA A N 1
ATOM 853 C CA . ALA A 1 109 ? -0.768 2.173 19.230 1.00 93.31 109 ALA A CA 1
ATOM 854 C C . ALA A 1 109 ? -0.142 2.798 17.969 1.00 93.31 109 ALA A C 1
ATOM 856 O O . ALA A 1 109 ? 0.791 2.226 17.400 1.00 93.31 109 ALA A O 1
ATOM 857 N N . VAL A 1 110 ? -0.576 4.000 17.570 1.00 88.88 110 VAL A N 1
ATOM 858 C CA . VAL A 1 110 ? -0.009 4.732 16.427 1.00 88.88 110 VAL A CA 1
ATOM 859 C C . VAL A 1 110 ? 1.471 5.033 16.645 1.00 88.88 110 VAL A C 1
ATOM 861 O O . VAL A 1 110 ? 2.271 4.746 15.757 1.00 88.88 110 VAL A O 1
ATOM 864 N N . LYS A 1 111 ? 1.875 5.519 17.825 1.00 84.31 111 LYS A N 1
ATOM 865 C CA . LYS A 1 111 ? 3.298 5.764 18.142 1.00 84.31 111 LYS A CA 1
ATOM 866 C C . LYS A 1 111 ? 4.139 4.490 18.061 1.00 84.31 111 LYS A C 1
ATOM 868 O O . LYS A 1 111 ? 5.272 4.511 17.573 1.00 84.31 111 LYS A O 1
ATOM 873 N N . ASN A 1 112 ? 3.597 3.364 18.524 1.00 85.94 112 ASN A N 1
ATOM 874 C CA . ASN A 1 112 ? 4.264 2.067 18.433 1.00 85.94 112 ASN A CA 1
ATOM 875 C C . ASN A 1 112 ? 4.445 1.620 16.978 1.00 85.94 112 ASN A C 1
ATOM 877 O O . ASN A 1 112 ? 5.529 1.163 16.611 1.00 85.94 112 ASN A O 1
ATOM 881 N N . ILE A 1 113 ? 3.418 1.792 16.147 1.00 85.75 113 ILE A N 1
ATOM 882 C CA . ILE A 1 113 ? 3.466 1.455 14.723 1.00 85.75 113 ILE A CA 1
ATOM 883 C C . ILE A 1 113 ? 4.410 2.390 13.965 1.00 85.75 113 ILE A C 1
ATOM 885 O O . ILE A 1 113 ? 5.207 1.900 13.172 1.00 85.75 113 ILE A O 1
ATOM 889 N N . GLN A 1 114 ? 4.395 3.698 14.235 1.00 79.50 114 GLN A N 1
ATOM 890 C CA . GLN A 1 114 ? 5.356 4.655 13.671 1.00 79.50 114 GLN A CA 1
ATOM 891 C C . GLN A 1 114 ? 6.792 4.215 13.957 1.00 79.50 114 GLN A C 1
ATOM 893 O O . GLN A 1 114 ? 7.618 4.144 13.049 1.00 79.50 114 GLN A O 1
ATOM 898 N N . ARG A 1 115 ? 7.078 3.823 15.206 1.00 75.38 115 ARG A N 1
ATOM 899 C CA . ARG A 1 115 ? 8.389 3.291 15.588 1.00 75.38 115 ARG A CA 1
ATOM 900 C C . ARG A 1 115 ? 8.753 2.030 14.799 1.00 75.38 115 ARG A C 1
ATOM 902 O O . ARG A 1 115 ? 9.885 1.931 14.333 1.00 75.38 115 ARG A O 1
ATOM 909 N N . LEU A 1 116 ? 7.823 1.083 14.641 1.00 78.06 116 LEU A N 1
ATOM 910 C CA . LEU A 1 116 ? 8.045 -0.126 13.834 1.00 78.06 116 LEU A CA 1
ATOM 911 C C . LEU A 1 116 ? 8.301 0.219 12.364 1.00 78.06 116 LEU A C 1
ATOM 913 O O . LEU A 1 116 ? 9.250 -0.293 11.774 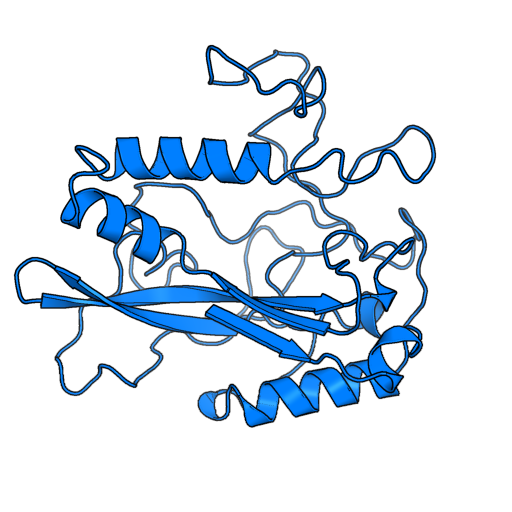1.00 78.06 116 LEU A O 1
ATOM 917 N N . ALA A 1 117 ? 7.500 1.119 11.792 1.00 76.00 117 ALA A N 1
ATOM 918 C CA . ALA A 1 117 ? 7.666 1.592 10.428 1.00 76.00 117 ALA A CA 1
ATOM 919 C C . ALA A 1 117 ? 9.065 2.186 10.248 1.00 76.00 117 ALA A C 1
ATOM 921 O O . ALA A 1 117 ? 9.779 1.778 9.339 1.00 76.00 117 ALA A O 1
ATOM 922 N N . TRP A 1 118 ? 9.529 3.035 11.165 1.00 68.94 118 TRP A N 1
ATOM 923 C CA . TRP A 1 118 ? 10.870 3.616 11.079 1.00 68.94 118 TRP A CA 1
ATOM 924 C C . TRP A 1 118 ? 12.012 2.630 11.281 1.00 68.94 118 TRP A C 1
ATOM 926 O O . TRP A 1 118 ? 13.073 2.805 10.695 1.00 68.94 118 TRP A O 1
ATOM 936 N N . GLN A 1 119 ? 11.818 1.588 12.085 1.00 66.06 119 GLN A N 1
ATOM 937 C CA . GLN A 1 119 ? 12.790 0.497 12.193 1.00 66.06 119 GLN A CA 1
ATOM 938 C C . GLN A 1 119 ? 12.818 -0.365 10.925 1.00 66.06 119 GLN A C 1
ATOM 940 O O . GLN A 1 119 ? 13.863 -0.910 10.576 1.00 66.06 119 GLN A O 1
ATOM 945 N N . SER A 1 120 ? 11.676 -0.484 10.240 1.00 62.41 120 SER A N 1
ATOM 946 C CA . SER A 1 120 ? 11.546 -1.205 8.970 1.00 62.41 120 SER A CA 1
ATOM 947 C C . SER A 1 120 ? 12.082 -0.420 7.776 1.00 62.41 120 SER A C 1
ATOM 949 O O . SER A 1 120 ? 12.438 -1.024 6.761 1.00 62.41 120 SER A O 1
ATOM 951 N N . ILE A 1 121 ? 12.211 0.906 7.918 1.00 57.91 121 ILE A N 1
ATOM 952 C CA . ILE A 1 121 ? 13.086 1.693 7.065 1.00 57.91 121 ILE A CA 1
ATOM 953 C C . ILE A 1 121 ? 14.504 1.179 7.342 1.00 57.91 121 ILE A C 1
ATOM 955 O O . ILE A 1 121 ? 15.197 1.611 8.264 1.00 57.91 121 ILE A O 1
ATOM 959 N N . GLY A 1 122 ? 14.928 0.180 6.567 1.00 50.31 122 GLY A N 1
ATOM 960 C CA . GLY A 1 122 ? 16.318 -0.248 6.559 1.00 50.31 122 GLY A CA 1
ATOM 961 C C . GLY A 1 122 ? 17.217 0.923 6.158 1.00 50.31 122 GLY A C 1
ATOM 962 O O . GLY A 1 122 ? 16.750 2.015 5.853 1.00 50.31 122 GLY A O 1
ATOM 963 N N . ASN A 1 123 ? 18.521 0.691 6.044 1.00 47.72 123 ASN A N 1
ATOM 964 C CA . ASN A 1 123 ? 19.411 1.589 5.297 1.00 47.72 123 ASN A CA 1
ATOM 965 C C . ASN A 1 123 ? 19.036 1.581 3.798 1.00 47.72 123 ASN A C 1
ATOM 967 O O . ASN A 1 123 ? 19.828 1.130 2.968 1.00 47.72 123 ASN A O 1
ATOM 971 N N . GLY A 1 124 ? 17.801 1.959 3.456 1.00 43.19 124 GLY A N 1
ATOM 972 C CA . GLY A 1 124 ? 17.093 1.742 2.202 1.00 43.19 124 GLY A CA 1
ATOM 973 C C . GLY A 1 124 ? 17.671 2.569 1.069 1.00 43.19 124 GLY A C 1
ATOM 974 O O . GLY A 1 124 ? 16.988 3.418 0.526 1.00 43.19 124 GLY A O 1
ATOM 975 N N . GLY A 1 125 ? 18.945 2.345 0.748 1.00 41.84 125 GLY A N 1
ATOM 976 C CA . GLY A 1 125 ? 19.664 3.119 -0.252 1.00 41.84 125 GLY A CA 1
ATOM 977 C C . GLY A 1 125 ? 21.058 3.607 0.150 1.00 41.84 125 GLY A C 1
ATOM 978 O O . GLY A 1 125 ? 21.467 4.647 -0.338 1.00 41.84 125 GLY A O 1
ATOM 979 N N . ILE A 1 126 ? 21.874 2.860 0.917 1.00 40.81 126 ILE A N 1
ATOM 980 C CA . ILE A 1 126 ? 23.352 3.011 0.750 1.00 40.81 126 ILE A CA 1
ATOM 981 C C . ILE A 1 126 ? 23.796 2.453 -0.631 1.00 40.81 126 ILE A C 1
ATOM 983 O O . ILE A 1 126 ? 24.970 2.409 -0.981 1.00 40.81 126 ILE A O 1
ATOM 987 N N . SER A 1 127 ? 22.851 2.031 -1.472 1.00 40.53 127 SER A N 1
ATOM 988 C CA . SER A 1 127 ? 23.086 1.759 -2.884 1.00 40.53 127 SER A CA 1
ATOM 989 C C . SER A 1 127 ? 22.805 3.028 -3.691 1.00 40.53 127 SER A C 1
ATOM 991 O O . SER A 1 127 ? 21.662 3.447 -3.797 1.00 40.53 127 SER A O 1
ATOM 993 N N . LEU A 1 128 ? 23.882 3.558 -4.286 1.00 41.94 128 LEU A N 1
ATOM 994 C CA . LEU A 1 128 ? 23.981 4.669 -5.248 1.00 41.94 128 LEU A CA 1
ATOM 995 C C . LEU A 1 128 ? 24.268 6.054 -4.639 1.00 41.94 128 LEU A C 1
ATOM 997 O O . LEU A 1 128 ? 23.390 6.833 -4.306 1.00 41.94 128 LEU A O 1
ATOM 1001 N N . LYS A 1 129 ? 25.574 6.350 -4.563 1.00 43.25 129 LYS A N 1
ATOM 1002 C CA . LYS A 1 129 ? 26.204 7.684 -4.557 1.00 43.25 129 LYS A CA 1
ATOM 1003 C C . LYS A 1 129 ? 25.433 8.793 -3.820 1.00 43.25 129 LYS A C 1
ATOM 1005 O O . LYS A 1 129 ? 24.725 9.579 -4.433 1.00 43.25 129 LYS A O 1
ATOM 1010 N N . SER A 1 130 ? 25.718 8.935 -2.525 1.00 43.75 130 SER A N 1
ATOM 1011 C CA . SER A 1 130 ? 25.625 10.187 -1.747 1.00 43.75 130 SER A CA 1
ATOM 1012 C C . SER A 1 130 ? 24.313 10.997 -1.767 1.00 43.75 130 SER A C 1
ATOM 1014 O O . SER A 1 130 ? 24.313 12.089 -1.210 1.00 43.75 130 SER A O 1
ATOM 1016 N N . ASN A 1 131 ? 23.204 10.516 -2.335 1.00 46.50 131 ASN A N 1
ATOM 1017 C CA . ASN A 1 131 ? 21.965 11.289 -2.439 1.00 46.50 131 ASN A CA 1
ATOM 1018 C C . ASN A 1 131 ? 20.715 10.441 -2.159 1.00 46.50 131 ASN A C 1
ATOM 1020 O O . ASN A 1 131 ? 20.521 9.390 -2.754 1.00 46.50 131 ASN A O 1
ATOM 1024 N N . LYS A 1 132 ? 19.886 10.980 -1.251 1.00 48.62 132 LYS A N 1
ATOM 1025 C CA . LYS A 1 132 ? 18.438 10.787 -1.033 1.00 48.62 132 LYS A CA 1
ATOM 1026 C C . LYS A 1 132 ? 17.878 9.389 -1.335 1.00 48.62 132 LYS A C 1
ATOM 1028 O O . LYS A 1 132 ? 17.505 9.095 -2.466 1.00 48.62 132 LYS A O 1
ATOM 1033 N N . SER A 1 133 ? 17.700 8.581 -0.292 1.00 49.06 133 SER A N 1
ATOM 1034 C CA . SER A 1 133 ? 16.801 7.427 -0.357 1.00 49.06 133 SER A CA 1
ATOM 1035 C C . SER A 1 133 ? 15.335 7.870 -0.425 1.00 49.06 133 SER A C 1
ATOM 1037 O O . SER A 1 133 ? 14.951 8.937 0.058 1.00 49.06 133 SER A O 1
ATOM 1039 N N . THR A 1 134 ? 14.522 7.047 -1.079 1.00 51.00 134 THR A N 1
ATOM 1040 C CA . THR A 1 134 ? 13.160 7.355 -1.544 1.00 51.00 134 THR A CA 1
ATOM 1041 C C . THR A 1 134 ? 12.068 7.168 -0.504 1.00 51.00 134 THR A C 1
ATOM 1043 O O . THR A 1 134 ? 10.922 7.534 -0.749 1.00 51.00 134 THR A O 1
ATOM 1046 N N . SER A 1 135 ? 12.397 6.657 0.676 1.00 52.50 135 SER A N 1
ATOM 1047 C CA . SER A 1 135 ? 11.418 6.456 1.732 1.00 52.50 135 SER A CA 1
ATOM 1048 C C . SER A 1 135 ? 11.845 7.202 2.992 1.00 52.50 135 SER A C 1
ATOM 1050 O O . SER A 1 135 ? 12.725 6.756 3.724 1.00 52.50 135 SER A O 1
ATOM 1052 N N . TRP A 1 136 ? 11.192 8.339 3.245 1.00 50.62 136 TRP A N 1
ATOM 1053 C CA . TRP A 1 136 ? 11.174 9.070 4.522 1.00 50.62 136 TRP A CA 1
ATOM 1054 C C . TRP A 1 136 ? 12.495 9.725 4.972 1.00 50.62 136 TRP A C 1
ATOM 1056 O O . TRP A 1 136 ? 12.470 10.612 5.813 1.00 50.62 136 TRP A O 1
ATOM 1066 N N . HIS A 1 137 ? 13.644 9.408 4.381 1.00 52.44 137 HIS A N 1
ATOM 1067 C CA . HIS A 1 137 ? 14.933 9.997 4.753 1.00 52.44 137 HIS A CA 1
ATOM 1068 C C . HIS A 1 137 ? 15.188 11.366 4.104 1.00 52.44 137 HIS A C 1
ATOM 1070 O O . HIS A 1 137 ? 16.012 11.509 3.200 1.00 52.44 137 HIS A O 1
ATOM 1076 N N . ASN A 1 138 ? 14.499 12.403 4.573 1.00 52.56 138 ASN A N 1
ATOM 1077 C CA . ASN A 1 138 ? 14.806 13.780 4.183 1.00 52.56 138 ASN A CA 1
ATOM 1078 C C . ASN A 1 138 ? 15.663 14.505 5.216 1.00 52.56 138 ASN A C 1
ATOM 1080 O O . ASN A 1 138 ? 15.554 14.211 6.398 1.00 52.56 138 ASN A O 1
ATOM 1084 N N . ILE A 1 139 ? 16.461 15.487 4.769 1.00 53.91 139 ILE A N 1
ATOM 1085 C CA . ILE A 1 139 ? 17.304 16.296 5.662 1.00 53.91 139 ILE A CA 1
ATOM 1086 C C . ILE A 1 139 ? 16.436 17.168 6.590 1.00 53.91 139 ILE A C 1
ATOM 1088 O O . ILE A 1 139 ? 15.684 18.026 6.118 1.00 53.91 139 ILE A O 1
ATOM 1092 N N . ASP A 1 140 ? 16.592 16.989 7.898 1.00 57.81 140 ASP A N 1
ATOM 1093 C CA . ASP A 1 140 ? 16.082 17.820 8.980 1.00 57.81 140 ASP A CA 1
ATOM 1094 C C . ASP A 1 140 ? 17.215 18.570 9.678 1.00 57.81 140 ASP A C 1
ATOM 1096 O O . ASP A 1 140 ? 17.851 18.042 10.595 1.00 57.81 140 ASP A O 1
ATOM 1100 N N . PRO A 1 141 ? 17.456 19.827 9.291 1.00 55.62 141 PRO A N 1
ATOM 1101 C CA . PRO A 1 141 ? 18.449 20.650 9.961 1.00 55.62 141 PRO A CA 1
ATOM 1102 C C . PRO A 1 141 ? 18.070 20.995 11.414 1.00 55.62 141 PRO A C 1
ATOM 1104 O O . PRO A 1 141 ? 18.928 21.466 12.152 1.00 55.62 141 PRO A O 1
ATOM 1107 N N . ALA A 1 142 ? 16.818 20.776 11.838 1.00 60.84 142 ALA A N 1
ATOM 1108 C CA . ALA A 1 142 ? 16.332 21.098 13.180 1.00 60.84 142 ALA A CA 1
ATOM 1109 C C . ALA A 1 142 ? 16.285 19.887 14.136 1.00 60.84 142 ALA A C 1
ATOM 1111 O O . ALA A 1 142 ? 15.930 20.053 15.301 1.00 60.84 142 ALA A O 1
ATOM 1112 N N . ASN A 1 143 ? 16.664 18.687 13.672 1.00 58.97 143 ASN A N 1
ATOM 1113 C CA . ASN A 1 143 ? 16.725 17.450 14.461 1.00 58.97 143 ASN A CA 1
ATOM 1114 C C . ASN A 1 143 ? 15.451 17.156 15.284 1.00 58.97 143 ASN A C 1
ATOM 1116 O O . ASN A 1 143 ? 15.507 16.750 16.442 1.00 58.97 143 ASN A O 1
ATOM 1120 N N . THR A 1 144 ? 14.294 17.336 14.663 1.00 55.41 144 THR A N 1
ATOM 1121 C CA . THR A 1 144 ? 12.951 17.223 15.243 1.00 55.41 144 THR A CA 1
ATOM 1122 C C . THR A 1 144 ? 12.461 15.787 15.433 1.00 55.41 144 THR A C 1
ATOM 1124 O O . THR A 1 144 ? 11.273 15.586 15.644 1.00 55.41 144 THR A O 1
ATOM 1127 N N . CYS A 1 145 ? 13.344 14.781 15.395 1.00 55.84 145 CYS A N 1
ATOM 1128 C CA . CYS A 1 145 ? 12.960 13.385 15.621 1.00 55.84 145 CYS A CA 1
ATOM 1129 C C . CYS A 1 145 ? 12.232 13.255 16.970 1.00 55.84 145 CYS A C 1
ATOM 1131 O O . CYS A 1 145 ? 12.870 13.440 18.009 1.00 55.84 145 CYS A O 1
ATOM 1133 N N . PRO A 1 146 ? 10.929 12.914 16.989 1.00 49.69 146 PRO A N 1
ATOM 1134 C CA . PRO A 1 146 ? 10.118 13.064 18.196 1.00 49.69 146 PRO A CA 1
ATOM 1135 C C . PRO A 1 146 ? 10.343 11.942 19.219 1.00 49.69 146 PRO A C 1
ATOM 1137 O O . PRO A 1 146 ? 9.710 11.921 20.272 1.00 49.69 146 PRO A O 1
ATOM 1140 N N . HIS A 1 147 ? 11.262 11.009 18.944 1.00 56.25 147 HIS A N 1
ATOM 1141 C CA . HIS A 1 147 ? 11.571 9.899 19.838 1.00 56.25 147 HIS A CA 1
ATOM 1142 C C . HIS A 1 147 ? 12.897 10.117 20.553 1.00 56.25 147 HIS A C 1
ATOM 1144 O O . HIS A 1 147 ? 13.944 10.289 19.930 1.00 56.25 147 HIS A O 1
ATOM 1150 N N . LEU A 1 148 ? 12.840 9.993 21.882 1.00 54.31 148 LEU A N 1
ATOM 1151 C CA . LEU A 1 148 ? 13.985 10.058 22.797 1.00 54.31 148 LEU A CA 1
ATOM 1152 C C . LEU A 1 148 ? 15.092 9.040 22.457 1.00 54.31 148 LEU A C 1
ATOM 1154 O O . LEU A 1 148 ? 16.233 9.206 22.869 1.00 54.31 148 LEU A O 1
ATOM 1158 N N . SER A 1 149 ? 14.759 7.985 21.709 1.00 56.19 149 SER A N 1
ATOM 1159 C CA . SER A 1 149 ? 15.661 6.917 21.269 1.00 56.19 149 SER A CA 1
ATOM 1160 C C . SER A 1 149 ? 15.517 6.696 19.761 1.00 56.19 149 SER A C 1
ATOM 1162 O O . SER A 1 149 ? 14.889 5.738 19.310 1.00 56.19 149 SER A O 1
ATOM 1164 N N . ARG A 1 150 ? 16.092 7.611 18.966 1.00 62.19 150 ARG A N 1
ATOM 1165 C CA . ARG A 1 150 ? 16.249 7.434 17.512 1.00 62.19 150 ARG A CA 1
ATOM 1166 C C . ARG A 1 150 ? 16.935 6.079 17.248 1.00 62.19 150 ARG A C 1
ATOM 1168 O O . ARG A 1 150 ? 18.052 5.887 17.736 1.00 62.19 150 ARG A O 1
ATOM 1175 N N . PRO A 1 151 ? 16.313 5.142 16.503 1.00 62.94 151 PRO A N 1
ATOM 1176 C CA . PRO A 1 151 ? 16.989 3.913 16.099 1.00 62.94 151 PRO A CA 1
ATOM 1177 C C . PRO A 1 151 ? 18.266 4.249 15.326 1.00 62.94 151 PRO A C 1
ATOM 1179 O O . PRO A 1 151 ? 18.263 5.170 14.513 1.00 62.94 151 PRO A O 1
ATOM 1182 N N . SER A 1 152 ? 19.346 3.494 15.530 1.00 64.25 152 SER A N 1
ATOM 1183 C CA . SER A 1 152 ? 20.627 3.727 14.841 1.00 64.25 152 SER A CA 1
ATOM 1184 C C . SER A 1 152 ? 20.549 3.581 13.315 1.00 64.25 152 SER A C 1
ATOM 1186 O O . SER A 1 152 ? 21.451 4.027 12.613 1.00 64.25 152 SER A O 1
ATOM 1188 N N . THR A 1 153 ? 19.481 2.970 12.799 1.00 60.84 153 THR A N 1
ATOM 1189 C CA . THR A 1 153 ? 19.178 2.848 11.366 1.00 60.84 153 THR A CA 1
ATOM 1190 C C . THR A 1 153 ? 18.589 4.123 10.758 1.00 60.84 153 THR A C 1
ATOM 1192 O O . THR A 1 153 ? 18.558 4.256 9.537 1.00 60.84 153 THR A O 1
ATOM 1195 N N . VAL A 1 154 ? 18.129 5.076 11.576 1.00 62.06 154 VAL A N 1
ATOM 1196 C CA . VAL A 1 154 ? 17.630 6.370 11.099 1.00 62.06 154 VAL A CA 1
ATOM 1197 C C . VAL A 1 154 ? 18.819 7.333 10.953 1.00 62.06 154 VAL A C 1
ATOM 1199 O O . VAL A 1 154 ? 19.495 7.602 11.949 1.00 62.06 154 VAL A O 1
ATOM 1202 N N . PRO A 1 155 ? 19.088 7.873 9.749 1.00 60.78 155 PRO A N 1
ATOM 1203 C CA . PRO A 1 155 ? 20.234 8.738 9.503 1.00 60.78 155 PRO A CA 1
ATOM 1204 C C . PRO A 1 155 ? 20.132 10.067 10.257 1.00 60.78 155 PRO A C 1
ATOM 1206 O O . PRO A 1 155 ? 19.052 10.528 10.642 1.00 60.78 155 PRO A O 1
ATOM 1209 N N . GLU A 1 156 ? 21.289 10.699 10.446 1.00 63.09 156 GLU A N 1
ATOM 1210 C CA . GLU A 1 156 ? 21.379 12.038 11.016 1.00 63.09 156 GLU A CA 1
ATOM 1211 C C . GLU A 1 156 ? 20.666 13.064 10.124 1.00 63.09 156 GLU A C 1
ATOM 1213 O O . GLU A 1 156 ? 20.723 12.995 8.896 1.00 63.09 156 GLU A O 1
ATOM 1218 N N . GLY A 1 157 ? 19.964 14.004 10.763 1.00 59.31 157 GLY A N 1
ATOM 1219 C CA . GLY A 1 157 ? 19.133 14.979 10.073 1.00 59.31 157 GLY A CA 1
ATOM 1220 C C . GLY A 1 157 ? 17.978 14.326 9.319 1.00 59.31 157 GLY A C 1
ATOM 1221 O O . GLY A 1 157 ? 17.809 14.615 8.157 1.00 59.31 157 GLY A O 1
ATOM 1222 N N . PHE A 1 158 ? 17.187 13.441 9.920 1.00 61.66 158 PHE A N 1
ATOM 1223 C CA . PHE A 1 158 ? 15.937 12.928 9.332 1.00 61.66 158 PHE A CA 1
ATOM 1224 C C . PHE A 1 158 ? 14.748 13.862 9.617 1.00 61.66 158 PHE A C 1
ATOM 1226 O O . PHE A 1 158 ? 14.570 14.239 10.776 1.00 61.66 158 PHE A O 1
ATOM 1233 N N . SER A 1 159 ? 13.904 14.164 8.618 1.00 58.69 159 SER A N 1
ATOM 1234 C CA . SER A 1 159 ? 12.689 14.990 8.754 1.00 58.69 159 SER A CA 1
ATOM 1235 C C . SER A 1 159 ? 11.412 14.192 8.551 1.00 58.69 159 SER A C 1
ATOM 1237 O O . SER A 1 159 ? 11.159 13.699 7.457 1.00 58.69 159 SER A O 1
ATOM 1239 N N . GLU A 1 160 ? 10.541 14.198 9.559 1.00 55.56 160 GLU A N 1
ATOM 1240 C CA . GLU A 1 160 ? 9.174 13.667 9.452 1.00 55.56 160 GLU A CA 1
ATOM 1241 C C . GLU A 1 160 ? 8.258 14.529 8.566 1.00 55.56 160 GLU A C 1
ATOM 1243 O O . GLU A 1 160 ? 7.255 14.055 8.048 1.00 55.56 160 GLU A O 1
ATOM 1248 N N . LYS A 1 161 ? 8.605 15.809 8.371 1.00 54.88 161 LYS A N 1
ATOM 1249 C CA . LYS A 1 161 ? 7.742 16.797 7.699 1.00 54.88 161 LYS A CA 1
ATOM 1250 C C . LYS A 1 161 ? 7.885 16.807 6.184 1.00 54.88 161 LYS A C 1
ATOM 1252 O O . LYS A 1 161 ? 7.170 17.539 5.504 1.00 54.88 161 LYS A O 1
ATOM 1257 N N . LYS A 1 162 ? 8.872 16.090 5.649 1.00 55.38 162 LYS A N 1
ATOM 1258 C CA . LYS A 1 162 ? 9.194 16.111 4.224 1.00 55.38 162 LYS A CA 1
ATOM 1259 C C . LYS A 1 162 ? 9.194 14.692 3.702 1.00 55.38 162 LYS A C 1
ATOM 1261 O O . LYS A 1 162 ? 10.025 13.880 4.094 1.00 55.38 162 LYS A O 1
ATOM 1266 N N . TYR A 1 163 ? 8.306 14.434 2.756 1.00 57.41 163 TYR A N 1
ATOM 1267 C CA . TYR A 1 163 ? 8.291 13.214 1.971 1.00 57.41 163 TYR A CA 1
ATOM 1268 C C . TYR A 1 163 ? 8.854 13.499 0.578 1.00 57.41 163 TYR A C 1
ATOM 1270 O O . TYR A 1 163 ? 8.579 14.536 -0.028 1.00 57.41 163 TYR A O 1
ATOM 1278 N N . SER A 1 164 ? 9.662 12.578 0.071 1.00 59.00 164 SER A N 1
ATOM 1279 C CA . SER A 1 164 ? 10.009 12.534 -1.343 1.00 59.00 164 SER A CA 1
ATOM 1280 C C . SER A 1 164 ? 10.273 11.097 -1.730 1.00 59.00 164 SER A C 1
ATOM 1282 O O . SER A 1 164 ? 11.114 10.458 -1.100 1.00 59.00 164 SER A O 1
ATOM 1284 N N . ALA A 1 165 ? 9.617 10.639 -2.784 1.00 64.75 165 ALA A N 1
ATOM 1285 C CA . ALA A 1 165 ? 9.866 9.335 -3.370 1.00 64.75 165 ALA A CA 1
ATOM 1286 C C . ALA A 1 165 ? 10.006 9.469 -4.885 1.00 64.75 165 ALA A C 1
ATOM 1288 O O . ALA A 1 165 ? 9.488 10.409 -5.495 1.00 64.75 165 ALA A O 1
ATOM 1289 N N . ASN A 1 166 ? 10.688 8.509 -5.508 1.00 65.88 166 ASN A N 1
ATOM 1290 C CA . ASN A 1 166 ? 10.697 8.406 -6.968 1.00 65.88 166 ASN A CA 1
ATOM 1291 C C . ASN A 1 166 ? 9.301 8.075 -7.509 1.00 65.88 166 ASN A C 1
ATOM 1293 O O . ASN A 1 166 ? 9.051 8.267 -8.689 1.00 65.88 166 ASN A O 1
ATOM 1297 N N . TYR A 1 167 ? 8.405 7.555 -6.666 1.00 72.38 167 TYR A N 1
ATOM 1298 C CA . TYR A 1 167 ? 7.052 7.181 -7.042 1.00 72.38 167 TYR A CA 1
ATOM 1299 C C . TYR A 1 167 ? 6.187 6.939 -5.794 1.00 72.38 167 TYR A C 1
ATOM 1301 O O . TYR A 1 167 ? 6.729 6.626 -4.734 1.00 72.38 167 TYR A O 1
ATOM 1309 N N . HIS A 1 168 ? 4.858 7.049 -5.898 1.00 74.62 168 HIS A N 1
ATOM 1310 C CA . HIS A 1 168 ? 3.968 6.780 -4.763 1.00 74.62 168 HIS A CA 1
ATOM 1311 C C . HIS A 1 168 ? 4.022 5.308 -4.348 1.00 74.62 168 HIS A C 1
ATOM 1313 O O . HIS A 1 168 ? 3.787 4.401 -5.155 1.00 74.62 168 HIS A O 1
ATOM 1319 N N . THR A 1 169 ? 4.293 5.048 -3.072 1.00 75.50 169 THR A N 1
ATOM 1320 C CA . THR A 1 169 ? 4.447 3.677 -2.567 1.00 75.50 169 THR A CA 1
ATOM 1321 C C . THR A 1 169 ? 3.175 2.851 -2.735 1.00 75.50 169 THR A C 1
ATOM 1323 O O . THR A 1 169 ? 3.277 1.650 -2.964 1.00 75.50 169 THR A O 1
ATOM 1326 N N . ASP A 1 170 ? 2.005 3.494 -2.747 1.00 81.75 170 ASP A N 1
ATOM 1327 C CA . ASP A 1 170 ? 0.696 2.821 -2.602 1.00 81.75 170 ASP A CA 1
ATOM 1328 C C . ASP A 1 170 ? -0.042 2.523 -3.893 1.00 81.75 170 ASP A C 1
ATOM 1330 O O . ASP A 1 170 ? -1.099 1.902 -3.898 1.00 81.75 170 ASP A O 1
ATOM 1334 N N . VAL A 1 171 ? 0.519 2.944 -5.015 1.00 88.88 171 VAL A N 1
ATOM 1335 C CA . VAL A 1 171 ? 0.053 2.446 -6.304 1.00 88.88 171 VAL A CA 1
ATOM 1336 C C . VAL A 1 171 ? 0.320 0.946 -6.372 1.00 88.88 171 VAL A C 1
ATOM 1338 O O . VAL A 1 171 ? 1.402 0.483 -6.015 1.00 88.88 171 VAL A O 1
ATOM 1341 N N . LEU A 1 172 ? -0.607 0.165 -6.907 1.00 92.62 172 LEU A N 1
ATOM 1342 C CA . LEU A 1 172 ? -0.402 -1.275 -7.002 1.00 92.62 172 LEU A CA 1
ATOM 1343 C C . LEU A 1 172 ? 0.728 -1.622 -7.984 1.00 92.62 172 LEU A C 1
ATOM 1345 O O . LEU A 1 172 ? 1.692 -2.284 -7.598 1.00 92.62 172 LEU A O 1
ATOM 1349 N N . ILE A 1 173 ? 0.649 -1.114 -9.221 1.00 93.88 173 ILE A N 1
ATOM 1350 C CA . ILE A 1 173 ? 1.622 -1.352 -10.301 1.00 93.88 173 ILE A CA 1
ATOM 1351 C C . ILE A 1 173 ? 2.092 -0.003 -10.873 1.00 93.88 173 ILE A C 1
ATOM 1353 O O . ILE A 1 173 ? 1.333 0.622 -11.617 1.00 93.88 173 ILE A O 1
ATOM 1357 N N . PRO A 1 174 ? 3.310 0.464 -10.548 1.00 91.00 174 PRO A N 1
ATOM 1358 C CA . PRO A 1 174 ? 3.860 1.693 -11.113 1.00 91.00 174 PRO A CA 1
ATOM 1359 C C . PRO A 1 174 ? 4.281 1.439 -12.565 1.00 91.00 174 PRO A C 1
ATOM 1361 O O . PRO A 1 174 ? 5.218 0.669 -12.784 1.00 91.00 174 PRO A O 1
ATOM 1364 N N . ASP A 1 175 ? 3.603 2.030 -13.556 1.00 92.31 175 ASP A N 1
ATOM 1365 C CA . ASP A 1 175 ? 3.731 1.594 -14.959 1.00 92.31 175 ASP A CA 1
ATOM 1366 C C . ASP A 1 175 ? 5.174 1.690 -15.456 1.00 92.31 175 ASP A C 1
ATOM 1368 O O . ASP A 1 175 ? 5.813 0.678 -15.746 1.00 92.31 175 ASP A O 1
ATOM 1372 N N . LEU A 1 176 ? 5.716 2.910 -15.482 1.00 90.94 176 LEU A N 1
ATOM 1373 C CA . LEU A 1 176 ? 7.035 3.183 -16.045 1.00 90.94 176 LEU A CA 1
ATOM 1374 C C . LEU A 1 176 ? 8.141 2.392 -15.329 1.00 90.94 176 LEU A C 1
ATOM 1376 O O . LEU A 1 176 ? 9.002 1.813 -15.988 1.00 90.94 176 LEU A O 1
ATOM 1380 N N . LEU A 1 177 ? 8.075 2.330 -13.996 1.00 89.88 177 LEU A N 1
ATOM 1381 C CA . LEU A 1 177 ? 9.050 1.641 -13.144 1.00 89.88 177 LEU A CA 1
ATOM 1382 C C . LEU A 1 177 ? 8.994 0.113 -13.249 1.00 89.88 177 LEU A C 1
ATOM 1384 O O . LEU A 1 177 ? 9.982 -0.564 -12.974 1.00 89.88 177 LEU A O 1
ATOM 1388 N N . THR A 1 178 ? 7.835 -0.442 -13.603 1.00 92.56 178 THR A N 1
ATOM 1389 C CA . THR A 1 178 ? 7.667 -1.888 -13.812 1.00 92.56 178 THR A CA 1
ATOM 1390 C C . THR A 1 178 ? 8.002 -2.273 -15.252 1.00 92.56 178 THR A C 1
ATOM 1392 O O . THR A 1 178 ? 8.458 -3.383 -15.517 1.00 92.56 178 THR A O 1
ATOM 1395 N N . ARG A 1 179 ? 7.791 -1.355 -16.198 1.00 94.12 179 ARG A N 1
ATOM 1396 C CA . ARG A 1 179 ? 7.953 -1.591 -17.633 1.00 94.12 179 ARG A CA 1
ATOM 1397 C C . ARG A 1 179 ? 9.379 -1.371 -18.130 1.00 94.12 179 ARG A C 1
ATOM 1399 O O . ARG A 1 179 ? 9.768 -1.985 -19.119 1.00 94.12 179 ARG A O 1
ATOM 1406 N N . LYS A 1 180 ? 10.152 -0.488 -17.492 1.00 91.38 180 LYS A N 1
ATOM 1407 C CA . LYS A 1 180 ? 11.502 -0.117 -17.937 1.00 91.38 180 LYS A CA 1
ATOM 1408 C C . LYS A 1 180 ? 12.509 -0.187 -16.802 1.00 91.38 180 LYS A C 1
ATOM 1410 O O . LYS A 1 180 ? 12.199 0.117 -15.656 1.00 91.38 180 LYS A O 1
ATOM 1415 N N . VAL A 1 181 ? 13.736 -0.568 -17.147 1.00 88.31 181 VAL A N 1
ATOM 1416 C CA . VAL A 1 181 ? 14.875 -0.421 -16.241 1.00 88.31 181 VAL A CA 1
ATOM 1417 C C . VAL A 1 181 ? 15.195 1.064 -16.158 1.00 88.31 181 VAL A C 1
ATOM 1419 O O . VAL A 1 181 ? 15.434 1.701 -17.180 1.00 88.31 181 VAL A O 1
ATOM 1422 N N . THR A 1 182 ? 15.175 1.596 -14.946 1.00 85.94 182 THR A N 1
ATOM 1423 C CA . THR A 1 182 ? 15.392 3.016 -14.672 1.00 85.94 182 THR A CA 1
ATOM 1424 C C . THR A 1 182 ? 16.350 3.175 -13.507 1.00 85.94 182 THR A C 1
ATOM 1426 O O . THR A 1 182 ? 16.217 2.462 -12.505 1.00 85.94 182 THR A O 1
ATOM 1429 N N . ASP A 1 183 ? 17.246 4.148 -13.599 1.00 82.69 183 ASP A N 1
ATOM 1430 C CA . ASP A 1 183 ? 18.160 4.499 -12.517 1.00 82.69 183 ASP A CA 1
ATOM 1431 C C . ASP A 1 183 ? 17.509 5.474 -11.528 1.00 82.69 183 ASP A C 1
ATOM 1433 O O . ASP A 1 183 ? 16.579 6.214 -11.855 1.00 82.69 183 ASP A O 1
ATOM 1437 N N . VAL A 1 184 ? 18.004 5.498 -10.289 1.00 72.62 184 VAL A N 1
ATOM 1438 C CA . VAL A 1 184 ? 17.641 6.559 -9.337 1.00 72.62 184 VAL A CA 1
ATOM 1439 C C . VAL A 1 184 ? 17.999 7.914 -9.959 1.00 72.62 184 VAL A C 1
ATOM 1441 O O . VAL A 1 184 ? 19.078 8.062 -10.525 1.00 72.62 184 VAL A O 1
ATOM 1444 N N . ASP A 1 185 ? 17.096 8.891 -9.849 1.00 72.94 185 ASP A N 1
ATOM 1445 C CA . ASP A 1 185 ? 17.196 10.211 -10.492 1.00 72.94 185 ASP A CA 1
ATOM 1446 C C . ASP A 1 185 ? 17.097 10.227 -12.031 1.00 72.94 185 ASP A C 1
ATOM 1448 O O . ASP A 1 185 ? 17.357 11.274 -12.630 1.00 72.94 185 ASP A O 1
ATOM 1452 N N . ASP A 1 186 ? 16.674 9.131 -12.675 1.00 79.44 186 ASP A N 1
ATOM 1453 C CA . ASP A 1 186 ? 16.353 9.138 -14.107 1.00 79.44 186 ASP A CA 1
ATOM 1454 C C . ASP A 1 186 ? 15.351 10.275 -14.412 1.00 79.44 186 ASP A C 1
ATOM 1456 O O . ASP A 1 186 ? 14.278 10.331 -13.801 1.00 79.44 186 ASP A O 1
ATOM 1460 N N . PRO A 1 187 ? 15.674 11.207 -15.332 1.00 80.44 187 PRO A N 1
ATOM 1461 C CA . PRO A 1 187 ? 14.817 12.347 -15.650 1.00 80.44 187 PRO A CA 1
ATOM 1462 C C . PRO A 1 187 ? 13.469 11.947 -16.262 1.00 80.44 187 PRO A C 1
ATOM 1464 O O . PRO A 1 187 ? 12.555 12.770 -16.289 1.00 80.44 187 PRO A O 1
ATOM 1467 N N . ALA A 1 188 ? 13.330 10.713 -16.759 1.00 81.00 188 ALA A N 1
ATOM 1468 C CA . ALA A 1 188 ? 12.057 10.174 -17.220 1.00 81.00 188 ALA A CA 1
ATOM 1469 C C . ALA A 1 188 ? 11.104 9.831 -16.063 1.00 81.00 188 ALA A C 1
ATOM 1471 O O . ALA A 1 188 ? 9.907 9.663 -16.299 1.00 81.00 188 ALA A O 1
ATOM 1472 N N . ILE A 1 189 ? 11.611 9.729 -14.829 1.00 79.69 189 ILE A N 1
ATOM 1473 C CA . ILE A 1 189 ? 10.802 9.453 -13.647 1.00 79.69 189 ILE A CA 1
ATOM 1474 C C . ILE A 1 189 ? 10.382 10.761 -12.994 1.00 79.69 189 ILE A C 1
ATOM 1476 O O . ILE A 1 189 ? 11.189 11.585 -12.556 1.00 79.69 189 ILE A O 1
ATOM 1480 N N . GLU A 1 190 ? 9.074 10.916 -12.861 1.00 76.56 190 GLU A N 1
ATOM 1481 C CA . GLU A 1 190 ? 8.503 11.988 -12.074 1.00 76.56 190 GLU A CA 1
ATOM 1482 C C . GLU A 1 190 ? 8.828 11.810 -10.584 1.00 76.56 190 GLU A C 1
ATOM 1484 O O . GLU A 1 190 ? 8.555 10.768 -10.003 1.00 76.56 190 GLU A O 1
ATOM 1489 N N . LYS A 1 191 ? 9.358 12.850 -9.932 1.00 75.19 191 LYS A N 1
ATOM 1490 C CA . LYS A 1 191 ? 9.602 12.841 -8.481 1.00 75.19 191 LYS A CA 1
ATOM 1491 C C . LYS A 1 191 ? 8.357 13.272 -7.719 1.00 75.19 191 LYS A C 1
ATOM 1493 O O . LYS A 1 191 ? 7.906 14.415 -7.862 1.00 75.19 191 LYS A O 1
ATOM 1498 N N . TRP A 1 192 ? 7.864 12.396 -6.853 1.00 75.00 192 TRP A N 1
ATOM 1499 C CA . TRP A 1 192 ? 6.663 12.638 -6.068 1.00 75.00 192 TRP A CA 1
ATOM 1500 C C . TRP A 1 192 ? 7.004 13.339 -4.761 1.00 75.00 192 TRP A C 1
ATOM 1502 O O . TRP A 1 192 ? 7.864 12.895 -3.998 1.00 75.00 192 TRP A O 1
ATOM 1512 N N . LYS A 1 193 ? 6.345 14.475 -4.521 1.00 67.12 193 LYS A N 1
ATOM 1513 C CA . LYS A 1 193 ? 6.604 15.350 -3.359 1.00 67.12 193 LYS A CA 1
ATOM 1514 C C . LYS A 1 193 ? 5.524 15.268 -2.284 1.00 67.12 193 LYS A C 1
ATOM 1516 O O . LYS A 1 193 ? 5.638 15.931 -1.258 1.00 67.12 193 LYS A O 1
ATOM 1521 N N . TRP A 1 194 ? 4.483 14.483 -2.533 1.00 64.06 194 TRP A N 1
ATOM 1522 C CA . TRP A 1 194 ? 3.299 14.399 -1.693 1.00 64.06 194 TRP A CA 1
ATOM 1523 C C . TRP A 1 194 ? 3.085 12.947 -1.292 1.00 64.06 194 TRP A C 1
ATOM 1525 O O . TRP A 1 194 ? 3.089 12.064 -2.149 1.00 64.06 194 TRP A O 1
ATOM 1535 N N . LEU A 1 195 ? 2.925 12.723 0.009 1.00 62.66 195 LEU A N 1
ATOM 1536 C CA . LEU A 1 195 ? 2.369 11.490 0.544 1.00 62.66 195 LEU A CA 1
ATOM 1537 C C . LEU A 1 195 ? 0.862 11.708 0.599 1.00 62.66 195 LEU A C 1
ATOM 1539 O O . LEU A 1 195 ? 0.429 12.671 1.230 1.00 62.66 195 LEU A O 1
ATOM 1543 N N . THR A 1 196 ? 0.082 10.894 -0.107 1.00 59.31 196 THR A N 1
ATOM 1544 C CA . THR A 1 196 ? -1.357 11.160 -0.234 1.00 59.31 196 THR A CA 1
ATOM 1545 C C . THR A 1 196 ? -2.237 10.298 0.653 1.00 59.31 196 THR A C 1
ATOM 1547 O O . THR A 1 196 ? -3.445 10.505 0.673 1.00 59.31 196 THR A O 1
ATOM 1550 N N . ILE A 1 197 ? -1.633 9.366 1.390 1.00 58.34 197 ILE A N 1
ATOM 1551 C CA . ILE A 1 197 ? -2.297 8.610 2.445 1.00 58.34 197 ILE A CA 1
ATOM 1552 C C . ILE A 1 197 ? -1.563 8.895 3.757 1.00 58.34 197 ILE A C 1
ATOM 1554 O O . ILE A 1 197 ? -0.363 8.632 3.886 1.00 58.34 197 ILE A O 1
ATOM 1558 N N . GLU A 1 198 ? -2.268 9.454 4.735 1.00 66.19 198 GLU A N 1
ATOM 1559 C CA . GLU A 1 198 ? -1.727 9.717 6.066 1.00 66.19 198 GLU A CA 1
ATOM 1560 C C . GLU A 1 198 ? -1.739 8.429 6.898 1.00 66.19 198 GLU A C 1
ATOM 1562 O O . GLU A 1 198 ? -2.711 8.045 7.546 1.00 66.19 198 GLU A O 1
ATOM 1567 N N . TYR A 1 199 ? -0.603 7.732 6.865 1.00 65.62 199 TYR A N 1
ATOM 1568 C CA . TYR A 1 199 ? -0.457 6.389 7.425 1.00 65.62 199 TYR A CA 1
ATOM 1569 C C . TYR A 1 199 ? -0.412 6.283 8.938 1.00 65.62 199 TYR A C 1
ATOM 1571 O O . TYR A 1 199 ? -0.478 5.166 9.436 1.00 65.62 199 TYR A O 1
ATOM 1579 N N . PHE A 1 200 ? -0.233 7.371 9.679 1.00 77.06 200 PHE A N 1
ATOM 1580 C CA . PHE A 1 200 ? 0.028 7.275 11.114 1.00 77.06 20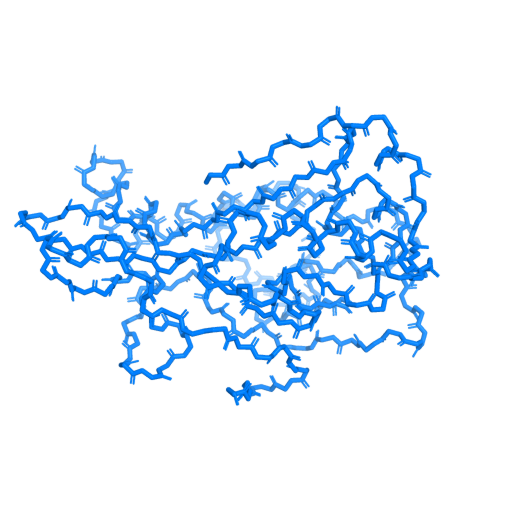0 PHE A CA 1
ATOM 1581 C C . PHE A 1 200 ? -0.589 8.441 11.871 1.00 77.06 200 PHE A C 1
ATOM 1583 O O . PHE A 1 200 ? 0.113 9.334 12.345 1.00 77.06 200 PHE A O 1
ATOM 1590 N N . THR A 1 201 ? -1.909 8.430 11.968 1.00 80.75 201 THR A N 1
ATOM 1591 C CA . THR A 1 201 ? -2.669 9.504 12.599 1.00 80.75 201 THR A CA 1
ATOM 1592 C C . THR A 1 201 ? -3.876 8.940 13.329 1.00 80.75 201 THR A C 1
ATOM 1594 O O . THR A 1 201 ? -4.486 7.969 12.888 1.00 80.75 201 THR A O 1
ATOM 1597 N N . THR A 1 202 ? -4.226 9.556 14.452 1.00 86.31 202 THR A N 1
ATOM 1598 C CA . THR A 1 202 ? -5.487 9.300 15.157 1.00 86.31 202 THR A CA 1
ATOM 1599 C C . THR A 1 202 ? -6.601 10.231 14.700 1.00 86.31 202 THR A C 1
ATOM 1601 O O . THR A 1 202 ? -7.726 10.127 15.187 1.00 86.31 202 THR A O 1
ATOM 1604 N N . MET A 1 203 ? -6.337 11.098 13.717 1.00 86.69 203 MET A N 1
ATOM 1605 C CA . MET A 1 203 ? -7.358 11.934 13.103 1.00 86.69 203 MET A CA 1
ATOM 1606 C C . MET A 1 203 ? -8.451 11.069 12.470 1.00 86.69 203 MET A C 1
ATOM 1608 O O . MET A 1 203 ? -8.188 10.168 11.672 1.00 86.69 203 MET A O 1
ATOM 1612 N N . GLN A 1 204 ? -9.698 11.362 12.828 1.00 88.75 204 GLN A N 1
ATOM 1613 C CA . GLN A 1 204 ? -10.853 10.804 12.147 1.00 88.75 204 GLN A CA 1
ATOM 1614 C C . GLN A 1 204 ? -11.181 11.677 10.943 1.00 88.75 204 GLN A C 1
ATOM 1616 O O . GLN A 1 204 ? -11.517 12.851 11.086 1.00 88.75 204 GLN A O 1
ATOM 1621 N N . TYR A 1 205 ? -11.089 11.090 9.757 1.00 88.88 205 TYR A N 1
ATOM 1622 C CA . TYR A 1 205 ? -11.474 11.764 8.528 1.00 88.88 205 TYR A CA 1
ATOM 1623 C C . TYR A 1 205 ? -12.964 11.595 8.251 1.00 88.88 205 TYR A C 1
ATOM 1625 O O . TYR A 1 205 ? -13.584 10.610 8.655 1.00 88.88 205 TYR A O 1
ATOM 1633 N N . GLU A 1 206 ? -13.526 12.557 7.528 1.00 88.38 206 GLU A N 1
ATOM 1634 C CA . GLU A 1 206 ? -14.907 12.515 7.059 1.00 88.38 206 GLU A CA 1
ATOM 1635 C C . GLU A 1 206 ? -15.063 11.583 5.849 1.00 88.38 206 GLU A C 1
ATOM 1637 O O . GLU A 1 206 ? -14.109 11.318 5.109 1.00 88.38 206 GLU A O 1
ATOM 1642 N N . LEU A 1 207 ? -16.288 11.099 5.627 1.00 85.69 207 LEU A N 1
ATOM 1643 C CA . LEU A 1 207 ? -16.628 10.307 4.448 1.00 85.69 207 LEU A CA 1
ATOM 1644 C C . LEU A 1 207 ? -16.304 11.096 3.167 1.00 85.69 207 LEU A C 1
ATOM 1646 O O . LEU A 1 207 ? -16.682 12.256 3.029 1.00 85.69 207 LEU A O 1
ATOM 1650 N N . GLY A 1 208 ? -15.614 10.453 2.225 1.00 79.00 208 GLY A N 1
ATOM 1651 C CA . GLY A 1 208 ? -15.133 11.083 0.990 1.00 79.00 208 GLY A CA 1
ATOM 1652 C C . GLY A 1 208 ? -13.693 11.602 1.069 1.00 79.00 208 GLY A C 1
ATOM 1653 O O . GLY A 1 208 ? -13.085 11.853 0.025 1.00 79.00 208 GLY A O 1
ATOM 1654 N N . SER A 1 209 ? -13.110 11.693 2.271 1.00 84.62 209 SER A N 1
ATOM 1655 C CA . SER A 1 209 ? -11.658 11.822 2.416 1.00 84.62 209 SER A CA 1
ATOM 1656 C C . SER A 1 209 ? -10.959 10.554 1.926 1.00 84.62 209 SER A C 1
ATOM 1658 O O . SER A 1 209 ? -11.446 9.442 2.145 1.00 84.62 209 SER A O 1
ATOM 1660 N N . ILE A 1 210 ? -9.777 10.701 1.325 1.00 80.31 210 ILE A N 1
ATOM 1661 C CA . ILE A 1 210 ? -8.958 9.541 0.967 1.00 80.31 210 ILE A CA 1
ATOM 1662 C C . ILE A 1 210 ? -8.533 8.742 2.200 1.00 80.31 210 ILE A C 1
ATOM 1664 O O . ILE A 1 210 ? -8.512 7.514 2.155 1.00 80.31 210 ILE A O 1
ATOM 1668 N N . ASP A 1 211 ? -8.260 9.409 3.313 1.00 85.31 211 ASP A N 1
ATOM 1669 C CA . ASP A 1 211 ? -7.809 8.750 4.538 1.00 85.31 211 ASP A CA 1
ATOM 1670 C C . ASP A 1 211 ? -8.972 8.159 5.347 1.00 85.31 211 ASP A C 1
ATOM 1672 O O . ASP A 1 211 ? -8.782 7.508 6.380 1.00 85.31 211 ASP A O 1
ATOM 1676 N N . PHE A 1 212 ? -10.207 8.332 4.863 1.00 89.62 212 PHE A N 1
ATOM 1677 C CA . PHE A 1 212 ? -11.381 7.724 5.468 1.00 89.62 212 PHE A CA 1
ATOM 1678 C C . PHE A 1 212 ? -11.237 6.201 5.546 1.00 89.62 212 PHE A C 1
ATOM 1680 O O . PHE A 1 212 ? -10.859 5.542 4.572 1.00 89.62 212 PHE A O 1
ATOM 1687 N N . GLY A 1 213 ? -11.557 5.645 6.714 1.00 91.19 213 GLY A N 1
ATOM 1688 C CA . GLY A 1 213 ? -11.460 4.214 6.988 1.00 91.19 213 GLY A CA 1
ATOM 1689 C C . GLY A 1 213 ? -10.043 3.697 7.260 1.00 91.19 213 GLY A C 1
ATOM 1690 O O . GLY A 1 213 ? -9.907 2.511 7.546 1.00 91.19 213 GLY A O 1
ATOM 1691 N N . MET A 1 214 ? -8.998 4.538 7.223 1.00 90.44 214 MET A N 1
ATOM 1692 C CA . MET A 1 214 ? -7.622 4.102 7.508 1.00 90.44 214 MET A CA 1
ATOM 1693 C C . MET A 1 214 ? -7.430 3.685 8.971 1.00 90.44 214 MET A C 1
ATOM 1695 O O . MET A 1 214 ? -7.007 2.560 9.206 1.00 90.44 214 MET A O 1
ATOM 1699 N N . PHE A 1 215 ? -7.754 4.559 9.940 1.00 91.44 215 PHE A N 1
ATOM 1700 C CA . PHE A 1 215 ? -7.519 4.338 11.385 1.00 91.44 215 PHE A CA 1
ATOM 1701 C C . PHE A 1 215 ? -8.760 4.116 12.239 1.00 91.44 215 PHE A C 1
ATOM 1703 O O . PHE A 1 215 ? -8.652 3.550 13.322 1.00 91.44 215 PHE A O 1
ATOM 1710 N N . HIS A 1 216 ? -9.927 4.522 11.751 1.00 92.69 216 HIS A N 1
ATOM 1711 C CA . HIS A 1 216 ? -11.189 4.426 12.494 1.00 92.69 216 HIS A CA 1
ATOM 1712 C C . HIS A 1 216 ? -12.164 3.412 11.893 1.00 92.69 216 HIS A C 1
ATOM 1714 O O . HIS A 1 216 ? -13.240 3.193 12.436 1.00 92.69 216 HIS A O 1
ATOM 1720 N N . GLY A 1 217 ? -11.779 2.786 10.776 1.00 92.88 217 GLY A N 1
ATOM 1721 C CA . GLY A 1 217 ? -12.627 1.864 10.033 1.00 92.88 217 GLY A CA 1
ATOM 1722 C C . GLY A 1 217 ? -13.884 2.525 9.458 1.00 92.88 217 GLY A C 1
ATOM 1723 O O . GLY A 1 217 ? -14.191 3.693 9.700 1.00 92.88 217 GLY A O 1
ATOM 1724 N N . TYR A 1 218 ? -14.605 1.764 8.648 1.00 94.50 218 TYR A N 1
ATOM 1725 C CA . TYR A 1 218 ? -15.941 2.091 8.180 1.00 94.50 218 TYR A CA 1
ATOM 1726 C C . TYR A 1 218 ? -16.937 1.164 8.880 1.00 94.50 218 TYR A C 1
ATOM 1728 O O . TYR A 1 218 ? -16.831 -0.052 8.698 1.00 94.50 218 TYR A O 1
ATOM 1736 N N . PRO A 1 219 ? -17.858 1.683 9.709 1.00 94.19 219 PRO A N 1
ATOM 1737 C CA . PRO A 1 219 ? -18.845 0.843 10.371 1.00 94.19 219 PRO A CA 1
ATOM 1738 C C . PRO A 1 219 ? -19.812 0.270 9.336 1.00 94.19 219 PRO A C 1
ATOM 1740 O O . PRO A 1 219 ? -20.352 1.012 8.514 1.00 94.19 219 PRO A O 1
ATOM 1743 N N . VAL A 1 220 ? -20.040 -1.039 9.394 1.00 94.62 220 VAL A N 1
ATOM 1744 C CA . VAL A 1 220 ? -20.963 -1.741 8.497 1.00 94.62 220 VAL A CA 1
ATOM 1745 C C . VAL A 1 220 ? -21.758 -2.802 9.248 1.00 94.62 220 VAL A C 1
ATOM 1747 O O . VAL A 1 220 ? -21.341 -3.280 10.306 1.00 94.62 220 VAL A O 1
ATOM 1750 N N . ASP A 1 221 ? -22.887 -3.200 8.672 1.00 95.12 221 ASP A N 1
ATOM 1751 C CA . ASP A 1 221 ? -23.624 -4.376 9.126 1.00 95.12 221 ASP A CA 1
ATOM 1752 C C . ASP A 1 221 ? -22.858 -5.665 8.776 1.00 95.12 221 ASP A C 1
ATOM 1754 O O . ASP A 1 221 ? -22.044 -5.702 7.847 1.00 95.12 221 ASP A O 1
ATOM 1758 N N . HIS A 1 222 ? -23.113 -6.749 9.515 1.00 92.19 222 HIS A N 1
ATOM 1759 C CA . HIS A 1 222 ? -22.394 -8.019 9.346 1.00 92.19 222 HIS A CA 1
ATOM 1760 C C . HIS A 1 222 ? -22.548 -8.621 7.943 1.00 92.19 222 HIS A C 1
ATOM 1762 O O . HIS A 1 222 ? -21.637 -9.280 7.443 1.00 92.19 222 HIS A O 1
ATOM 1768 N N . GLU A 1 223 ? -23.676 -8.367 7.290 1.00 93.31 223 GLU A N 1
ATOM 1769 C CA . GLU A 1 223 ? -23.996 -8.796 5.933 1.00 93.31 223 GLU A CA 1
ATOM 1770 C C . GLU A 1 223 ? -23.056 -8.180 4.885 1.00 93.31 223 GLU A C 1
ATOM 1772 O O . GLU A 1 223 ? -22.861 -8.761 3.818 1.00 93.31 223 GLU A O 1
ATOM 1777 N N . ALA A 1 224 ? -22.435 -7.038 5.193 1.00 91.56 224 ALA A N 1
ATOM 1778 C CA . ALA A 1 224 ? -21.519 -6.323 4.308 1.00 91.56 224 ALA A CA 1
ATOM 1779 C C . ALA A 1 224 ? -20.035 -6.659 4.555 1.00 91.56 224 ALA A C 1
ATOM 1781 O O . ALA A 1 224 ? -19.163 -5.998 3.998 1.00 91.56 224 ALA A O 1
ATOM 1782 N N . ILE A 1 225 ? -19.716 -7.693 5.349 1.00 92.44 225 ILE A N 1
ATOM 1783 C CA . ILE A 1 225 ? -18.326 -8.056 5.698 1.00 92.44 225 ILE A CA 1
ATOM 1784 C C . ILE A 1 225 ? -17.418 -8.324 4.487 1.00 92.44 225 ILE A C 1
ATOM 1786 O O . ILE A 1 225 ? -16.215 -8.097 4.567 1.00 92.44 225 ILE A O 1
ATOM 1790 N N . ASN A 1 226 ? -17.993 -8.799 3.380 1.00 88.88 226 ASN A N 1
ATOM 1791 C CA . ASN A 1 226 ? -17.261 -9.123 2.155 1.00 88.88 226 ASN A CA 1
ATOM 1792 C C . ASN A 1 226 ? -17.294 -7.993 1.116 1.00 88.88 226 ASN A C 1
ATOM 1794 O O . ASN A 1 226 ? -16.832 -8.204 0.005 1.00 88.88 226 ASN A O 1
ATOM 1798 N N . PHE A 1 227 ? -17.891 -6.840 1.424 1.00 89.38 227 PHE A N 1
ATOM 1799 C CA . PHE A 1 227 ? -17.953 -5.715 0.496 1.00 89.38 227 PHE A CA 1
ATOM 1800 C C . PHE A 1 227 ? -16.773 -4.777 0.721 1.00 89.38 227 PHE A C 1
ATOM 1802 O O . PHE A 1 227 ? -16.515 -4.375 1.854 1.00 89.38 227 PHE A O 1
ATOM 1809 N N . ASN A 1 228 ? -16.104 -4.366 -0.353 1.00 92.56 228 ASN A N 1
ATOM 1810 C CA . ASN A 1 228 ? -15.076 -3.343 -0.279 1.00 92.56 228 ASN A CA 1
ATOM 1811 C C . ASN A 1 228 ? -15.648 -1.941 -0.585 1.00 92.56 228 ASN A C 1
ATOM 1813 O O . ASN A 1 228 ? -15.941 -1.630 -1.742 1.00 92.56 228 ASN A O 1
ATOM 1817 N N . PRO A 1 229 ? -15.798 -1.056 0.423 1.00 91.38 229 PRO A N 1
ATOM 1818 C CA . PRO A 1 229 ? -16.381 0.270 0.232 1.00 91.38 229 PRO A CA 1
ATOM 1819 C C . PRO A 1 229 ? -15.388 1.293 -0.336 1.00 91.38 229 PRO A C 1
ATOM 1821 O O . PRO A 1 229 ? -15.756 2.452 -0.536 1.00 91.38 229 PRO A O 1
ATOM 1824 N N . PHE A 1 230 ? -14.124 0.917 -0.541 1.00 91.44 230 PHE A N 1
ATOM 1825 C CA . PHE A 1 230 ? -13.064 1.847 -0.900 1.00 91.44 230 PHE A CA 1
ATOM 1826 C C . PHE A 1 230 ? -12.803 1.796 -2.413 1.00 91.44 230 PHE A C 1
ATOM 1828 O O . PHE A 1 230 ? -12.274 0.801 -2.91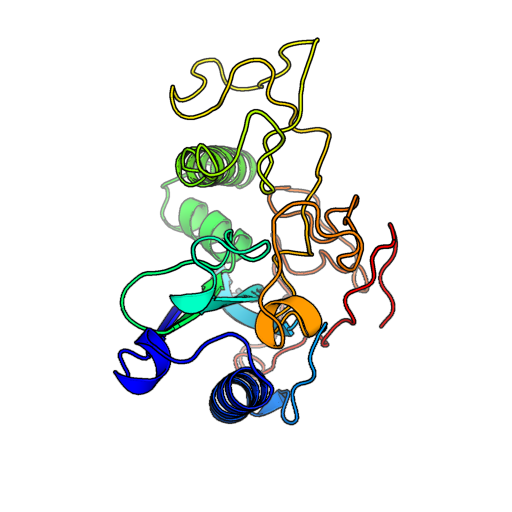7 1.00 91.44 230 PHE A O 1
ATOM 1835 N N . PRO A 1 231 ? -13.178 2.845 -3.169 1.00 90.19 231 PRO A N 1
ATOM 1836 C CA . PRO A 1 231 ? -12.969 2.853 -4.608 1.00 90.19 231 PRO A CA 1
ATOM 1837 C C . PRO A 1 231 ? -11.474 2.991 -4.946 1.00 90.19 231 PRO A C 1
ATOM 1839 O O . PRO A 1 231 ? -10.738 3.640 -4.196 1.00 90.19 231 PRO A O 1
ATOM 1842 N N . PRO A 1 232 ? -11.022 2.442 -6.089 1.00 91.81 232 PRO A N 1
ATOM 1843 C CA . PRO A 1 232 ? -9.682 2.693 -6.604 1.00 91.81 232 PRO A CA 1
ATOM 1844 C C . PRO A 1 232 ? -9.457 4.178 -6.878 1.00 91.81 232 PRO A C 1
ATOM 1846 O O . PRO A 1 232 ? -10.381 4.889 -7.273 1.00 91.81 232 PRO A O 1
ATOM 1849 N N . ILE A 1 233 ? -8.218 4.638 -6.717 1.00 88.88 233 ILE A N 1
ATOM 1850 C CA . ILE A 1 233 ? -7.868 6.052 -6.883 1.00 88.88 233 ILE A CA 1
ATOM 1851 C C . ILE A 1 233 ? -6.686 6.173 -7.829 1.00 88.88 233 ILE A C 1
ATOM 1853 O O . ILE A 1 233 ? -5.664 5.508 -7.649 1.00 88.88 233 ILE A O 1
ATOM 1857 N N . ARG A 1 234 ? -6.782 7.040 -8.839 1.00 88.25 234 ARG A N 1
ATOM 1858 C CA . ARG A 1 234 ? -5.656 7.259 -9.745 1.00 88.25 234 ARG A CA 1
ATOM 1859 C C . ARG A 1 234 ? -4.526 7.969 -9.008 1.00 88.25 234 ARG A C 1
ATOM 1861 O O . ARG A 1 234 ? -4.703 9.070 -8.490 1.00 88.25 234 ARG A O 1
ATOM 1868 N N . GLY A 1 235 ? -3.345 7.361 -9.023 1.00 80.88 235 GLY A N 1
ATOM 1869 C CA . GLY A 1 235 ? -2.134 7.993 -8.539 1.00 80.88 235 GLY A CA 1
ATOM 1870 C C . GLY A 1 235 ? -1.772 9.173 -9.439 1.00 80.88 235 GLY A C 1
ATOM 1871 O O . GLY A 1 235 ? -1.521 9.005 -10.631 1.00 80.88 235 GLY A O 1
ATOM 1872 N N . VAL A 1 236 ? -1.703 10.368 -8.858 1.00 78.00 236 VAL A N 1
ATOM 1873 C CA . VAL A 1 236 ? -1.187 11.571 -9.519 1.00 78.00 236 VAL A CA 1
ATOM 1874 C C . VAL A 1 236 ? -0.222 12.293 -8.588 1.00 78.00 236 VAL A C 1
ATOM 1876 O O . VAL A 1 236 ? -0.471 12.383 -7.387 1.00 78.00 236 VAL A O 1
ATOM 1879 N N . ASN A 1 237 ? 0.861 12.850 -9.131 1.00 75.75 237 ASN A N 1
ATOM 1880 C CA . ASN A 1 237 ? 1.817 13.647 -8.363 1.00 75.75 237 ASN A CA 1
ATOM 1881 C C . ASN A 1 237 ? 1.262 15.044 -8.058 1.00 75.75 237 ASN A C 1
ATOM 1883 O O . ASN A 1 237 ? 1.677 16.071 -8.596 1.00 75.75 237 ASN A O 1
ATOM 1887 N N . SER A 1 238 ? 0.264 15.081 -7.196 1.00 72.50 238 SER A N 1
ATOM 1888 C CA . SER A 1 238 ? -0.457 16.281 -6.821 1.00 72.50 238 SER A CA 1
ATOM 1889 C C . SER A 1 238 ? -0.738 16.215 -5.324 1.00 72.50 238 SER A C 1
ATOM 1891 O O . SER A 1 238 ? -0.931 15.124 -4.789 1.00 72.50 238 SER A O 1
ATOM 1893 N N . PRO A 1 239 ? -0.818 17.364 -4.629 1.00 65.69 239 PRO A N 1
ATOM 1894 C CA . PRO A 1 239 ? -1.300 17.389 -3.249 1.00 65.69 239 PRO A CA 1
ATOM 1895 C C . PRO A 1 239 ? -2.775 16.951 -3.135 1.00 65.69 239 PRO A C 1
ATOM 1897 O O . PRO A 1 239 ? -3.297 16.832 -2.033 1.00 65.69 239 PRO A O 1
ATOM 1900 N N . LYS A 1 240 ? -3.467 16.761 -4.266 1.00 63.88 240 LYS A N 1
ATOM 1901 C CA . LYS A 1 240 ? -4.852 16.290 -4.373 1.00 63.88 240 LYS A CA 1
ATOM 1902 C C . LYS A 1 240 ? -4.923 15.123 -5.356 1.00 63.88 240 LYS A C 1
ATOM 1904 O O . LYS A 1 240 ? -4.417 15.261 -6.471 1.00 63.88 240 LYS A O 1
ATOM 1909 N N . LEU A 1 241 ? -5.584 14.031 -4.984 1.00 58.62 241 LEU A N 1
ATOM 1910 C CA . LEU A 1 241 ? -5.864 12.932 -5.914 1.00 58.62 241 LEU A CA 1
ATOM 1911 C C . LEU A 1 241 ? -7.088 13.212 -6.777 1.00 58.62 241 LEU A C 1
ATOM 1913 O O . LEU A 1 241 ? -7.897 14.091 -6.476 1.00 58.62 241 LEU A O 1
ATOM 1917 N N . ILE A 1 242 ? -7.191 12.448 -7.861 1.00 60.53 242 ILE A N 1
ATOM 1918 C CA . ILE A 1 242 ? -8.312 12.480 -8.794 1.00 60.53 242 ILE A CA 1
ATOM 1919 C C . ILE A 1 242 ? -8.939 11.082 -8.781 1.00 60.53 242 ILE A C 1
ATOM 1921 O O . ILE A 1 242 ? -8.244 10.099 -9.051 1.00 60.53 242 ILE A O 1
ATOM 1925 N N . TYR A 1 243 ? -10.219 11.024 -8.409 1.00 55.81 243 TYR A N 1
ATOM 1926 C CA . TYR A 1 243 ? -11.059 9.826 -8.480 1.00 55.81 243 TYR A CA 1
ATOM 1927 C C . TYR A 1 243 ? -11.408 9.486 -9.932 1.00 55.81 243 TYR A C 1
ATOM 1929 O O . TYR A 1 243 ? -11.637 10.438 -10.717 1.00 55.81 243 TYR A O 1
#

Sequence (243 aa):
MLYFFNIGKLIDLPPSDSLVEVFKGFSNLIFNEYAPVNTDVIYTEAAPLIQDGKLFLYKAGINFFHTTAHHTANHDRRVPGGAIISINSVGHYANNMVNQGFANDLDEAVKNIQRLAWQSIGNGGISLKSNKSTSWHNIDPANTCPHLSRPSTVPEGFSEKKYSANYHTDVLIPDLLTRKVTDVDDPAIEKWKWLTIEYFTTMQYELGSIDFGMFHGYPVDHEAINFNPFPPIRGVNSPKLIY

pLDDT: mean 80.91, std 15.58, range [40.53, 96.5]